Protein AF-A0A2G9U964-F1 (afdb_monomer)

Foldseek 3Di:
DQAALQVLVQVLCQQPPPQHDQQAAEHEHDLAFLLLNQLNVLQSCVLSVPPDDRAYAREYRDAPPDDDDDNDCLQHRSRFAPCCPDPVRRDPCSSVRHDPDHLLVCLLVVLVVDAAAEAFAPGDCRSVVSNCVVPVCSVVSHPYYQYQFADDVLDDPDPPDDQDPDTDDDDPVVVCQVVDDQLPQLPDPGSNSVSSCNRCVSVQVVQVVVVTGNHHGSNLSSVCSSPVVVRPPDDADWDWDAACPDPRRHRHIDTDHPPPPPDPDD

Solvent-accessible surface area (backbone atoms only — not comparable to full-atom values): 15374 Å² total; per-residue (Å²): 50,15,32,30,33,50,40,50,54,18,51,47,50,48,71,71,34,92,91,49,84,73,80,62,46,51,24,20,23,58,70,30,51,22,55,49,9,37,22,42,49,43,42,45,43,61,40,64,64,55,87,71,81,60,51,30,19,51,36,39,70,62,58,95,85,56,79,83,76,80,69,60,58,67,25,30,84,63,20,38,36,69,57,56,82,42,71,60,56,70,50,83,57,27,63,63,64,45,52,92,56,44,22,26,57,46,52,47,50,50,39,71,77,38,81,76,36,68,48,73,37,45,43,58,63,50,36,58,52,49,21,39,70,77,34,74,62,46,70,74,40,40,68,39,78,42,70,55,65,49,39,89,80,74,77,74,98,66,92,83,68,80,97,64,88,66,68,41,75,83,92,67,60,79,80,44,60,84,78,49,72,72,56,60,68,40,72,43,100,43,70,46,20,49,34,50,37,48,22,34,45,42,40,36,55,61,28,42,78,71,79,38,74,52,69,86,56,42,36,53,45,48,44,38,68,76,40,38,82,82,62,51,87,74,85,82,80,67,49,74,48,70,38,76,80,44,93,86,48,41,66,40,45,43,76,49,69,74,84,75,70,66,83,83,76,133

Organism: Teladorsagia circumcincta (NCBI:txid45464)

Radius of gyration: 18.94 Å; Cα contacts (8 Å, |Δi|>4): 421; chains: 1; bounding box: 43×47×65 Å

Mean predicted aligned error: 7.32 Å

InterPro domains:
  IPR001910 Inosine/uridine-preferring nucleoside hydrolase domain [PF01156] (1-154)
  IPR036452 Ribonucleoside hydrolase-like [G3DSA:3.90.245.10] (1-166)
  IPR036452 Ribonucleoside hydrolase-like [G3DSA:3.90.245.10] (172-262)
  IPR036452 Ribonucleoside hydrolase-like [SSF53590] (1-249)
  IPR052775 Inosine-uridine nucleoside hydrolase [PTHR46190] (1-159)

Structure (mmCIF, N/CA/C/O backbone):
data_AF-A0A2G9U964-F1
#
_entry.id   AF-A0A2G9U964-F1
#
loop_
_atom_site.group_PDB
_atom_site.id
_atom_site.type_symbol
_atom_site.label_atom_id
_atom_site.label_alt_id
_atom_site.label_comp_id
_atom_site.label_asym_id
_atom_site.label_entity_id
_atom_site.label_seq_id
_atom_site.pdbx_PDB_ins_code
_atom_site.Cartn_x
_atom_site.Cartn_y
_atom_site.Cartn_z
_atom_site.occupancy
_atom_site.B_iso_or_equiv
_atom_site.auth_seq_id
_atom_site.auth_comp_id
_atom_site.auth_asym_id
_atom_site.auth_atom_id
_atom_site.pdbx_PDB_model_num
ATOM 1 N N . THR A 1 1 ? 3.165 1.031 -1.224 1.00 98.00 1 THR A N 1
ATOM 2 C CA . THR A 1 1 ? 2.476 1.849 -0.222 1.00 98.00 1 THR A CA 1
ATOM 3 C C . THR A 1 1 ? 3.469 2.812 0.371 1.00 98.00 1 THR A C 1
A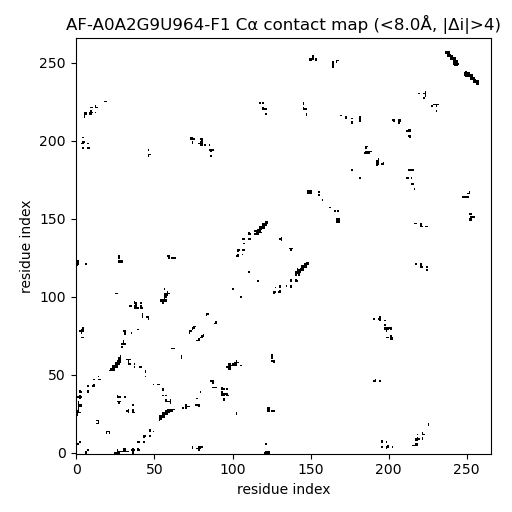TOM 5 O O . T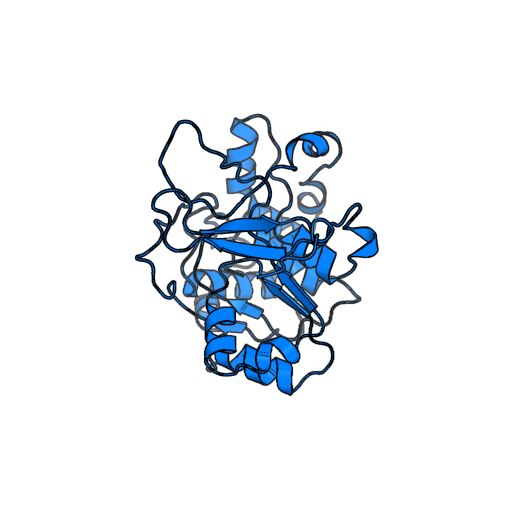HR A 1 1 ? 4.576 2.395 0.717 1.00 98.00 1 THR A O 1
ATOM 8 N N . ASP A 1 2 ? 3.115 4.088 0.411 1.00 96.44 2 ASP A N 1
ATOM 9 C CA . ASP A 1 2 ? 3.767 5.103 1.244 1.00 96.44 2 ASP A CA 1
ATOM 10 C C . ASP A 1 2 ? 2.997 5.368 2.546 1.00 96.44 2 ASP A C 1
ATOM 12 O O . ASP A 1 2 ? 3.449 6.143 3.381 1.00 96.44 2 ASP A O 1
ATOM 16 N N . GLY A 1 3 ? 1.917 4.623 2.786 1.00 96.88 3 GLY A N 1
ATOM 17 C CA . GLY A 1 3 ? 1.450 4.275 4.123 1.00 96.88 3 GLY A CA 1
ATOM 18 C C . GLY A 1 3 ? 0.618 5.356 4.794 1.00 96.88 3 GLY A C 1
ATOM 19 O O . GLY A 1 3 ? 0.732 5.529 6.006 1.00 96.88 3 GLY A O 1
ATOM 20 N N . VAL A 1 4 ? -0.204 6.081 4.040 1.00 96.50 4 VAL A N 1
ATOM 21 C CA . VAL A 1 4 ? -1.095 7.113 4.576 1.00 96.50 4 VAL A CA 1
ATOM 22 C C . VAL A 1 4 ? -2.553 6.638 4.626 1.00 96.50 4 VAL A C 1
ATOM 24 O O . VAL A 1 4 ? -2.862 5.473 4.393 1.00 96.50 4 VAL A O 1
ATOM 27 N N . SER A 1 5 ? -3.449 7.526 5.052 1.00 97.00 5 SER A N 1
ATOM 28 C CA . SER A 1 5 ? -4.894 7.327 5.236 1.00 97.00 5 SER A CA 1
ATOM 29 C C . SER A 1 5 ? -5.561 6.290 4.307 1.00 97.00 5 SER A C 1
ATOM 31 O O . SER A 1 5 ? -6.086 5.278 4.782 1.00 97.00 5 SER A O 1
ATOM 33 N N . ASP A 1 6 ? -5.554 6.516 2.992 1.00 96.31 6 ASP A N 1
ATOM 34 C CA . ASP A 1 6 ? -6.154 5.625 1.995 1.00 96.31 6 ASP A CA 1
ATOM 35 C C . ASP A 1 6 ? -5.370 4.323 1.798 1.00 96.31 6 ASP A C 1
ATOM 37 O O . ASP A 1 6 ? -6.004 3.273 1.659 1.00 96.31 6 ASP A O 1
ATOM 41 N N . ASP A 1 7 ? -4.037 4.320 1.921 1.00 98.38 7 ASP A N 1
ATOM 42 C CA . ASP A 1 7 ? -3.273 3.070 1.966 1.00 98.38 7 ASP A CA 1
ATOM 43 C C . ASP A 1 7 ? -3.738 2.165 3.114 1.00 98.38 7 ASP A C 1
ATOM 45 O O . ASP A 1 7 ? -3.839 0.953 2.940 1.00 98.38 7 ASP A O 1
ATOM 49 N N . MET A 1 8 ? -4.034 2.719 4.299 1.00 98.44 8 MET A N 1
ATOM 50 C CA . MET A 1 8 ? -4.462 1.912 5.453 1.00 98.44 8 MET A CA 1
ATOM 51 C C . MET A 1 8 ? -5.808 1.237 5.200 1.00 98.44 8 MET A C 1
ATOM 53 O O . MET A 1 8 ? -5.981 0.063 5.541 1.00 98.44 8 MET A O 1
ATOM 57 N N . ARG A 1 9 ? -6.753 1.941 4.563 1.00 98.12 9 ARG A N 1
ATOM 58 C CA . ARG A 1 9 ? -8.017 1.341 4.106 1.00 98.12 9 ARG A CA 1
ATOM 59 C C . ARG A 1 9 ? -7.756 0.280 3.031 1.00 98.12 9 ARG A C 1
ATOM 61 O O . ARG A 1 9 ? -8.314 -0.811 3.120 1.00 98.12 9 ARG A O 1
ATOM 68 N N . ALA A 1 10 ? -6.879 0.555 2.066 1.00 98.31 10 ALA A N 1
ATOM 69 C CA . ALA A 1 10 ? -6.575 -0.344 0.952 1.00 98.31 10 ALA A CA 1
ATOM 70 C C . ALA A 1 10 ? -5.881 -1.640 1.407 1.00 98.31 10 ALA A C 1
ATOM 72 O O . ALA A 1 10 ? -6.256 -2.735 0.991 1.00 98.31 10 ALA A O 1
ATOM 73 N N . ILE A 1 11 ? -4.907 -1.533 2.310 1.00 98.31 11 ILE A N 1
ATOM 74 C CA . ILE A 1 11 ? -4.215 -2.677 2.913 1.00 98.31 11 ILE A CA 1
ATOM 75 C C . ILE A 1 11 ? -5.180 -3.480 3.783 1.00 98.31 11 ILE A C 1
ATOM 77 O O . ILE A 1 11 ? -5.183 -4.704 3.704 1.00 98.31 11 ILE A O 1
ATOM 81 N N . SER A 1 12 ? -6.041 -2.817 4.562 1.00 98.44 12 SER A N 1
ATOM 82 C CA . SER A 1 12 ? -7.064 -3.514 5.355 1.00 98.44 12 SER A CA 1
ATOM 83 C C . SER A 1 12 ? -8.042 -4.283 4.462 1.00 98.44 12 SER A C 1
ATOM 85 O O . SER A 1 12 ? -8.379 -5.420 4.774 1.00 98.44 12 SER A O 1
ATOM 87 N N . LEU A 1 13 ? -8.437 -3.719 3.313 1.00 98.06 13 LEU A N 1
ATOM 88 C CA . LEU A 1 13 ? -9.225 -4.438 2.309 1.00 98.06 13 LEU A CA 1
ATOM 89 C C . LEU A 1 13 ? -8.493 -5.699 1.830 1.00 98.06 13 LEU A C 1
ATOM 91 O O . LEU A 1 13 ? -9.100 -6.763 1.812 1.00 98.06 13 LEU A O 1
ATOM 95 N N . ALA A 1 14 ? -7.207 -5.604 1.480 1.00 97.94 14 ALA A N 1
ATOM 96 C CA . ALA A 1 14 ? -6.428 -6.762 1.039 1.00 97.94 14 ALA A CA 1
ATOM 97 C C . ALA A 1 14 ? -6.302 -7.839 2.130 1.00 97.94 14 ALA A C 1
ATOM 99 O O . ALA A 1 14 ? -6.465 -9.016 1.833 1.00 97.94 14 ALA A O 1
ATOM 100 N N . ILE A 1 15 ? -6.050 -7.444 3.383 1.00 97.81 15 ILE A N 1
ATOM 101 C CA . ILE A 1 15 ? -5.900 -8.371 4.516 1.00 97.81 15 ILE A CA 1
ATOM 102 C C . ILE A 1 15 ? -7.203 -9.129 4.799 1.00 97.81 15 ILE A C 1
ATOM 104 O O . ILE A 1 15 ? -7.170 -10.325 5.068 1.00 97.81 15 ILE A O 1
ATOM 108 N N . GLN A 1 16 ? -8.344 -8.437 4.768 1.00 96.88 16 GLN A N 1
ATOM 109 C CA . GLN A 1 16 ? -9.635 -9.023 5.145 1.00 96.88 16 GLN A CA 1
ATOM 110 C C . GLN A 1 16 ? -10.327 -9.761 3.992 1.00 96.88 16 GLN A C 1
ATOM 112 O O . GLN A 1 16 ? -11.351 -10.414 4.205 1.00 96.88 16 GLN A O 1
ATOM 117 N N . HIS A 1 17 ? -9.831 -9.639 2.758 1.00 97.06 17 HIS A N 1
ATOM 118 C CA . HIS A 1 17 ? -10.503 -10.231 1.609 1.00 97.06 17 HIS A CA 1
ATOM 119 C C . HIS A 1 17 ? -10.222 -11.743 1.516 1.00 97.06 17 HIS A C 1
ATOM 121 O O . HIS A 1 17 ? -9.067 -12.141 1.387 1.00 97.06 17 HIS A O 1
ATOM 127 N N . PRO A 1 18 ? -11.253 -12.612 1.476 1.00 95.25 18 PRO A N 1
ATOM 128 C CA . PRO A 1 18 ? -11.075 -14.067 1.584 1.00 95.25 18 PRO A CA 1
ATOM 129 C C . PRO A 1 18 ? -10.341 -14.703 0.396 1.00 95.25 18 PRO A C 1
ATOM 131 O O . PRO A 1 18 ? -9.807 -15.799 0.517 1.00 95.25 18 PRO A O 1
ATOM 134 N N . ASN A 1 19 ? -10.315 -14.022 -0.752 1.00 92.19 19 ASN A N 1
ATOM 135 C CA . ASN A 1 19 ? -9.640 -14.498 -1.965 1.00 92.19 19 ASN A CA 1
ATOM 136 C C . ASN A 1 19 ? -8.244 -13.881 -2.157 1.00 92.19 19 ASN A C 1
ATOM 138 O O . ASN A 1 19 ? -7.724 -13.907 -3.270 1.00 92.19 19 ASN A O 1
ATOM 142 N N . VAL A 1 20 ? -7.674 -13.255 -1.124 1.00 96.12 20 VAL A N 1
ATOM 143 C CA . VAL A 1 20 ? -6.350 -12.628 -1.191 1.00 96.12 20 VAL A CA 1
ATOM 144 C C . VAL A 1 20 ? -5.386 -13.356 -0.270 1.00 96.12 20 VAL A C 1
ATOM 146 O O . VAL A 1 20 ? -5.597 -13.440 0.934 1.00 96.12 20 VAL A O 1
ATOM 149 N N . GLU A 1 21 ? -4.280 -13.815 -0.845 1.00 95.94 21 GLU A N 1
ATOM 150 C CA . GLU A 1 21 ? -3.096 -14.207 -0.092 1.00 95.94 21 GLU A CA 1
ATOM 151 C C . GLU A 1 21 ? -2.075 -13.066 -0.158 1.00 95.94 21 GLU A C 1
ATOM 153 O O . GLU A 1 21 ? -1.410 -12.852 -1.175 1.00 95.94 21 GLU A O 1
ATOM 158 N N . LEU A 1 22 ? -1.970 -12.289 0.921 1.00 97.06 22 LEU A N 1
ATOM 159 C CA . LEU A 1 22 ? -1.021 -11.182 0.991 1.00 97.06 22 LEU A CA 1
ATOM 160 C C . LEU A 1 22 ? 0.347 -11.685 1.475 1.00 97.06 22 LEU A C 1
ATOM 162 O O . LEU A 1 22 ? 0.582 -11.817 2.673 1.00 97.06 22 LEU A O 1
ATOM 166 N N . ILE A 1 23 ? 1.253 -11.953 0.532 1.00 97.31 23 ILE A N 1
ATOM 167 C CA . ILE A 1 23 ? 2.565 -12.561 0.821 1.00 97.31 23 ILE A CA 1
ATOM 168 C C . ILE A 1 23 ? 3.581 -11.598 1.456 1.00 97.31 23 ILE A C 1
ATOM 170 O O . ILE A 1 23 ? 4.456 -12.037 2.197 1.00 97.31 23 ILE A O 1
ATOM 174 N N . ALA A 1 24 ? 3.493 -10.296 1.165 1.00 98.44 24 ALA A N 1
ATOM 175 C CA . ALA A 1 24 ? 4.400 -9.273 1.685 1.00 98.44 24 ALA A CA 1
ATOM 176 C C . ALA A 1 24 ? 3.841 -7.860 1.478 1.00 98.44 24 ALA A C 1
ATOM 178 O O . ALA A 1 24 ? 3.040 -7.620 0.572 1.00 98.44 24 ALA A O 1
ATOM 179 N N . ILE A 1 25 ? 4.338 -6.902 2.263 1.00 98.81 25 ILE A N 1
ATOM 180 C CA . ILE A 1 25 ? 4.105 -5.470 2.050 1.00 98.81 25 ILE A CA 1
ATOM 181 C C . ILE A 1 25 ? 5.452 -4.761 1.922 1.00 98.81 25 ILE A C 1
ATOM 183 O O . ILE A 1 25 ? 6.313 -4.878 2.786 1.00 98.81 25 ILE A O 1
ATOM 187 N N . THR A 1 26 ? 5.639 -3.980 0.858 1.00 98.81 26 THR A N 1
ATOM 188 C CA . THR A 1 26 ? 6.832 -3.136 0.703 1.00 98.81 26 THR A CA 1
ATOM 189 C C . THR A 1 26 ? 6.492 -1.664 0.890 1.00 98.81 26 THR A C 1
ATOM 191 O O . THR A 1 26 ? 5.602 -1.151 0.197 1.00 98.81 26 THR A O 1
ATOM 194 N N . THR A 1 27 ? 7.227 -0.972 1.758 1.00 98.75 27 THR A N 1
ATOM 195 C CA . THR A 1 27 ? 7.045 0.465 2.009 1.00 98.75 27 THR A CA 1
ATOM 196 C C . THR A 1 27 ? 8.025 1.298 1.186 1.00 98.75 27 THR A C 1
ATOM 198 O O . THR A 1 27 ? 9.114 0.849 0.818 1.00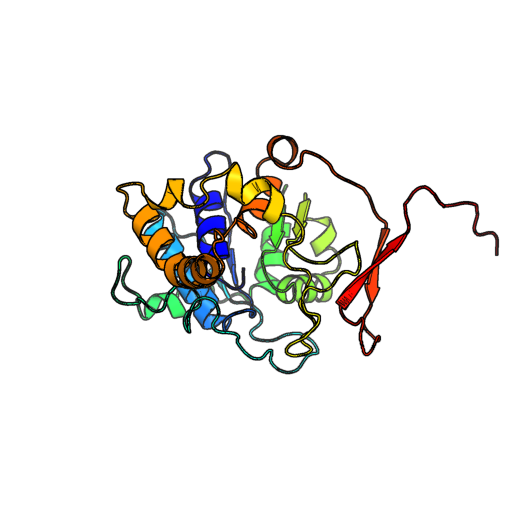 98.75 27 THR A O 1
ATOM 201 N N . VAL A 1 28 ? 7.627 2.515 0.829 1.00 97.62 28 VAL A N 1
ATOM 202 C CA . VAL A 1 28 ? 8.440 3.469 0.062 1.00 97.62 28 VAL A CA 1
ATOM 203 C C . VAL A 1 28 ? 8.189 4.881 0.588 1.00 97.62 28 VAL A C 1
ATOM 205 O O . VAL A 1 28 ? 7.163 5.132 1.212 1.00 97.62 28 VAL A O 1
ATOM 208 N N . HIS A 1 29 ? 9.119 5.808 0.362 1.00 93.06 29 HIS A N 1
ATOM 209 C CA . HIS A 1 29 ? 8.870 7.237 0.584 1.00 93.06 29 HIS A CA 1
ATOM 210 C C . HIS A 1 29 ? 7.665 7.741 -0.220 1.00 93.06 29 HIS A C 1
ATOM 212 O O . HIS A 1 29 ? 7.349 7.192 -1.277 1.00 93.06 29 HIS A O 1
ATOM 218 N N . GLY A 1 30 ? 7.053 8.831 0.239 1.00 89.25 30 GLY A N 1
ATOM 219 C CA . GLY A 1 30 ? 5.995 9.525 -0.488 1.00 89.25 30 GLY A CA 1
ATOM 220 C C . GLY A 1 30 ? 5.417 10.685 0.317 1.00 89.25 30 GLY A C 1
ATOM 221 O O . GLY A 1 30 ? 6.119 11.652 0.624 1.00 89.25 30 GLY A O 1
ATOM 222 N N . CYS A 1 31 ? 4.132 10.597 0.651 1.00 90.00 31 CYS A N 1
ATOM 223 C CA . CYS A 1 31 ? 3.418 11.533 1.514 1.00 90.00 31 CYS A CA 1
ATOM 224 C C . CYS A 1 31 ? 3.996 11.597 2.933 1.00 90.00 31 CYS A C 1
ATOM 226 O O . CYS A 1 31 ? 3.921 12.654 3.558 1.00 90.00 31 CYS A O 1
ATOM 228 N N . VAL A 1 32 ? 4.608 10.507 3.403 1.00 92.44 32 VAL A N 1
ATOM 229 C CA . VAL A 1 32 ? 5.417 10.444 4.626 1.00 92.44 32 VAL A CA 1
ATOM 230 C C . VAL A 1 32 ? 6.790 9.824 4.340 1.00 92.44 32 VAL A C 1
ATOM 232 O O . VAL A 1 32 ? 7.062 9.320 3.245 1.00 92.44 32 VAL A O 1
ATOM 235 N N . LYS A 1 33 ? 7.698 9.895 5.320 1.00 93.88 33 LYS A N 1
ATOM 236 C CA . LYS A 1 33 ? 8.985 9.186 5.245 1.00 93.88 33 LYS A CA 1
ATOM 237 C C . LYS A 1 33 ? 8.758 7.673 5.290 1.00 93.88 33 LYS A C 1
ATOM 239 O O . LYS A 1 33 ? 7.800 7.216 5.911 1.00 93.88 33 LYS A O 1
ATOM 244 N N . VAL A 1 34 ? 9.657 6.897 4.686 1.00 96.25 34 VAL A N 1
ATOM 245 C CA . VAL A 1 34 ? 9.507 5.434 4.591 1.00 96.25 34 VAL A CA 1
ATOM 246 C C . VAL A 1 34 ? 9.459 4.747 5.963 1.00 96.25 34 VAL A C 1
ATOM 248 O O . VAL A 1 34 ? 8.770 3.741 6.128 1.00 96.25 34 VAL A O 1
ATOM 251 N N . GLU A 1 35 ? 10.114 5.312 6.978 1.00 97.62 35 GLU A N 1
ATOM 252 C CA . GLU A 1 35 ? 10.065 4.813 8.354 1.00 97.62 35 GLU A CA 1
ATOM 253 C C . GLU A 1 35 ? 8.667 4.987 8.960 1.00 97.62 35 GLU A C 1
ATOM 255 O O . GLU A 1 35 ? 8.145 4.067 9.587 1.00 97.62 35 GLU A O 1
ATOM 260 N N . GLN A 1 36 ? 8.026 6.133 8.707 1.00 97.94 36 GLN A N 1
ATOM 261 C CA . GLN A 1 36 ? 6.646 6.383 9.125 1.00 97.94 36 GLN A CA 1
ATOM 262 C C . GLN A 1 36 ? 5.667 5.494 8.351 1.00 97.94 36 GLN A C 1
ATOM 264 O O . GLN A 1 36 ? 4.775 4.908 8.955 1.00 97.94 36 GLN A O 1
ATOM 269 N N . ALA A 1 37 ? 5.869 5.324 7.039 1.00 97.81 37 ALA A N 1
ATOM 270 C CA . ALA A 1 37 ? 5.078 4.403 6.223 1.00 97.81 37 ALA A CA 1
ATOM 271 C C . ALA A 1 37 ? 5.138 2.971 6.782 1.00 97.81 37 ALA A C 1
ATOM 273 O O . ALA A 1 37 ? 4.117 2.303 6.919 1.00 97.81 37 ALA A O 1
ATOM 274 N N . THR A 1 38 ? 6.337 2.516 7.154 1.00 98.56 38 THR A N 1
ATOM 275 C CA . THR A 1 38 ? 6.564 1.196 7.761 1.00 98.56 38 THR A CA 1
ATOM 276 C C . THR A 1 38 ? 5.832 1.063 9.091 1.00 98.56 38 THR A C 1
ATOM 278 O O . THR A 1 38 ? 5.114 0.082 9.289 1.00 98.56 38 THR A O 1
ATOM 281 N N . ALA A 1 39 ? 5.932 2.073 9.959 1.00 98.69 39 ALA A N 1
ATOM 282 C CA . ALA A 1 39 ? 5.222 2.084 11.233 1.00 98.69 39 ALA A CA 1
ATOM 283 C C . ALA A 1 39 ? 3.697 2.057 11.062 1.00 98.69 39 ALA A C 1
ATOM 285 O O . ALA A 1 39 ? 3.005 1.311 11.757 1.00 98.69 39 ALA A O 1
ATOM 286 N N . ASN A 1 40 ? 3.168 2.808 10.098 1.00 98.69 40 ASN A N 1
ATOM 287 C CA . ASN A 1 40 ? 1.739 2.832 9.804 1.00 98.69 40 ASN A CA 1
ATOM 288 C C . ASN A 1 40 ? 1.248 1.469 9.302 1.00 98.69 40 ASN A C 1
ATOM 290 O O . ASN A 1 40 ? 0.241 0.963 9.798 1.00 98.69 40 ASN A O 1
ATOM 294 N N . VAL A 1 41 ? 1.989 0.826 8.391 1.00 98.69 41 VAL A N 1
ATOM 295 C CA . VAL A 1 41 ? 1.674 -0.528 7.905 1.00 98.69 41 VAL A CA 1
ATOM 296 C C . VAL A 1 41 ? 1.701 -1.547 9.047 1.00 98.69 41 VAL A C 1
ATOM 298 O O . VAL A 1 41 ? 0.777 -2.352 9.169 1.00 98.69 41 VAL A O 1
ATOM 301 N N . ALA A 1 42 ? 2.714 -1.505 9.914 1.00 98.38 42 ALA A N 1
ATOM 302 C CA . ALA A 1 42 ? 2.798 -2.378 11.084 1.00 98.38 42 ALA A CA 1
ATOM 303 C C . ALA A 1 42 ? 1.601 -2.189 12.030 1.00 98.38 42 ALA A C 1
ATOM 305 O O . ALA A 1 42 ? 0.957 -3.159 12.446 1.00 98.38 42 ALA A O 1
ATOM 306 N N . ARG A 1 43 ? 1.238 -0.933 12.312 1.00 98.38 43 ARG A N 1
ATOM 307 C CA . ARG A 1 43 ? 0.059 -0.581 13.112 1.00 98.38 43 ARG A CA 1
ATOM 308 C C . ARG A 1 43 ? -1.236 -1.079 12.466 1.00 98.38 43 ARG A C 1
ATOM 310 O O . ARG A 1 43 ? -2.090 -1.619 13.169 1.00 98.38 43 ARG A O 1
ATOM 317 N N . ALA A 1 44 ? -1.372 -0.968 11.145 1.00 98.25 44 ALA A N 1
ATOM 318 C CA . ALA A 1 44 ? -2.533 -1.469 10.416 1.00 98.25 44 ALA A CA 1
ATOM 319 C C . ALA A 1 44 ? -2.659 -2.995 10.481 1.00 98.25 44 ALA A C 1
ATOM 321 O O . ALA A 1 44 ? -3.771 -3.493 10.653 1.00 98.25 44 ALA A O 1
ATOM 322 N N . GLN A 1 45 ? -1.557 -3.751 10.425 1.00 97.94 45 GLN A N 1
ATOM 323 C CA . GLN A 1 45 ? -1.613 -5.205 10.629 1.00 97.94 45 GLN A CA 1
ATOM 324 C C . GLN A 1 45 ? -2.167 -5.564 12.015 1.00 97.94 45 GLN A C 1
ATOM 326 O O . GLN A 1 45 ? -3.039 -6.429 12.126 1.00 97.94 45 GLN A O 1
ATOM 331 N N . ARG A 1 46 ? -1.741 -4.845 13.066 1.00 97.69 46 ARG A N 1
ATOM 332 C CA . ARG A 1 46 ? -2.291 -5.015 14.425 1.00 97.69 46 ARG A CA 1
ATOM 333 C C . ARG A 1 46 ? -3.781 -4.667 14.485 1.00 97.69 46 ARG A C 1
ATOM 335 O O . ARG A 1 46 ? -4.551 -5.396 15.105 1.00 97.69 46 ARG A O 1
ATOM 342 N N . ALA A 1 47 ? -4.200 -3.592 13.814 1.00 98.06 47 ALA A N 1
ATOM 343 C CA . ALA A 1 47 ? -5.603 -3.171 13.757 1.00 98.06 47 ALA A CA 1
ATOM 344 C C . ALA A 1 47 ? -6.508 -4.188 13.043 1.00 98.06 47 ALA A C 1
ATOM 346 O O . ALA A 1 47 ? -7.680 -4.316 13.387 1.00 98.06 47 ALA A O 1
ATOM 347 N N . ASN A 1 48 ? -5.950 -4.921 12.079 1.00 98.06 48 ASN A N 1
ATOM 348 C CA . ASN A 1 48 ? -6.625 -5.983 11.337 1.00 98.06 48 ASN A CA 1
ATOM 349 C C . ASN A 1 48 ? -6.617 -7.342 12.057 1.00 98.06 48 ASN A C 1
ATOM 351 O O . ASN A 1 48 ? -7.144 -8.306 11.509 1.00 98.06 48 ASN A O 1
ATOM 355 N N . SER A 1 49 ? -6.025 -7.430 13.255 1.00 95.25 49 SER A N 1
ATOM 356 C CA . SER A 1 49 ? -5.919 -8.679 14.025 1.00 95.25 49 SER A CA 1
ATOM 357 C C . SER A 1 49 ? -5.284 -9.828 13.230 1.00 95.25 49 SER A C 1
ATOM 359 O O . SER A 1 49 ? -5.695 -10.978 13.351 1.00 95.25 49 SER A O 1
ATOM 361 N N . VAL A 1 50 ? -4.275 -9.511 12.414 1.00 91.19 50 VAL A N 1
ATOM 362 C CA . VAL A 1 50 ? -3.530 -10.496 11.621 1.00 91.19 50 VAL A CA 1
ATOM 363 C C . VAL A 1 50 ? -2.882 -11.531 12.551 1.00 91.19 50 VAL A C 1
ATOM 365 O O . VAL A 1 50 ? -2.031 -11.180 13.367 1.00 91.19 50 VAL A O 1
ATOM 368 N N . GLU A 1 51 ? -3.264 -12.807 12.421 1.00 83.38 51 GLU A N 1
ATOM 369 C CA . GLU A 1 51 ? -2.739 -13.896 13.264 1.00 83.38 51 GLU A CA 1
ATOM 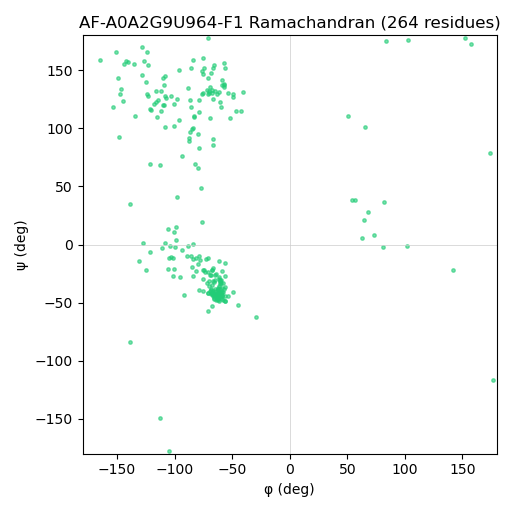370 C C . GLU A 1 51 ? -1.257 -14.183 12.988 1.00 83.38 51 GLU A C 1
ATOM 372 O O . GLU A 1 51 ? -0.461 -14.364 13.910 1.00 83.38 51 GLU A O 1
ATOM 377 N N . LYS A 1 52 ? -0.877 -14.203 11.705 1.00 89.12 52 LYS A N 1
ATOM 378 C CA . LYS A 1 52 ? 0.499 -14.396 11.245 1.00 89.12 52 LYS A CA 1
ATOM 379 C C . LYS A 1 52 ? 0.970 -13.134 10.544 1.00 89.12 52 LYS A C 1
ATOM 381 O O . LYS A 1 52 ? 0.503 -12.841 9.448 1.00 89.12 52 LYS A O 1
ATOM 386 N N . SER A 1 53 ? 1.900 -12.419 11.179 1.00 91.25 53 SER A N 1
ATOM 387 C CA . SER A 1 53 ? 2.446 -11.167 10.648 1.00 91.25 53 SER A CA 1
ATOM 388 C C . SER A 1 53 ? 2.867 -11.329 9.189 1.00 91.25 53 SER A C 1
ATOM 390 O O . SER A 1 53 ? 3.650 -12.219 8.852 1.00 91.25 53 SER A O 1
ATOM 392 N N . ILE A 1 54 ? 2.359 -10.441 8.343 1.00 97.94 54 ILE A N 1
ATOM 393 C CA . ILE A 1 54 ? 2.767 -10.321 6.949 1.00 97.94 54 ILE A CA 1
ATOM 394 C C . ILE A 1 54 ? 4.123 -9.604 6.947 1.00 97.94 54 ILE A C 1
ATOM 396 O O . ILE A 1 54 ? 4.249 -8.560 7.602 1.00 97.94 54 ILE A O 1
ATOM 400 N N . PRO A 1 55 ? 5.147 -10.129 6.255 1.00 98.38 55 PRO A N 1
ATOM 401 C CA . PRO A 1 55 ? 6.468 -9.520 6.265 1.00 98.38 55 PRO A CA 1
ATOM 402 C C . PRO A 1 55 ? 6.423 -8.132 5.619 1.00 98.38 55 PRO A C 1
ATOM 404 O O . PRO A 1 55 ? 5.860 -7.942 4.534 1.00 98.38 55 PRO A O 1
ATOM 407 N N . ILE A 1 56 ? 7.019 -7.157 6.306 1.00 98.75 56 ILE A N 1
ATOM 408 C CA . ILE A 1 56 ? 7.174 -5.791 5.810 1.00 98.75 56 ILE A CA 1
ATOM 409 C C . ILE A 1 56 ? 8.618 -5.619 5.359 1.00 98.75 56 ILE A C 1
ATOM 411 O O . ILE A 1 56 ? 9.533 -5.859 6.137 1.00 98.75 56 ILE A O 1
ATOM 415 N N . TYR A 1 57 ? 8.835 -5.155 4.135 1.00 98.88 57 TYR A N 1
ATOM 416 C CA . TYR A 1 57 ? 10.167 -4.821 3.638 1.00 98.88 57 TYR A CA 1
ATOM 417 C C . TYR A 1 57 ? 10.271 -3.311 3.454 1.00 98.88 57 TYR A C 1
ATOM 419 O O . TYR A 1 57 ? 9.572 -2.727 2.616 1.00 98.88 57 TYR A O 1
ATOM 427 N N . MET A 1 58 ? 11.145 -2.675 4.235 1.00 98.75 58 MET A N 1
ATOM 428 C CA . MET A 1 58 ? 11.398 -1.244 4.108 1.00 98.75 58 MET A CA 1
ATOM 429 C C . MET A 1 58 ? 12.183 -0.957 2.823 1.00 98.75 58 MET A C 1
ATOM 431 O O . MET A 1 58 ? 13.146 -1.653 2.485 1.00 98.75 58 MET A O 1
ATOM 435 N N . GLY A 1 59 ? 11.733 0.039 2.063 1.00 98.38 59 GLY A N 1
ATOM 436 C CA . GLY A 1 59 ? 12.301 0.380 0.763 1.00 98.38 59 GLY A CA 1
ATOM 437 C C . GLY A 1 59 ? 13.010 1.724 0.714 1.00 98.38 59 GLY A C 1
ATOM 438 O O . GLY A 1 59 ? 13.604 2.188 1.683 1.00 98.38 59 GLY A O 1
ATOM 439 N N . ALA A 1 60 ? 12.968 2.342 -0.463 1.00 96.88 60 ALA A N 1
ATOM 440 C CA . ALA A 1 60 ? 13.649 3.597 -0.729 1.00 96.88 60 ALA A CA 1
ATOM 441 C C . ALA A 1 60 ? 13.100 4.739 0.140 1.00 96.88 60 ALA A C 1
ATOM 443 O O . ALA A 1 60 ? 11.895 5.002 0.142 1.00 96.88 60 ALA A O 1
ATOM 444 N N . SER A 1 61 ? 14.005 5.454 0.810 1.00 94.44 61 SER A N 1
ATOM 445 C CA . SER A 1 61 ? 13.718 6.652 1.608 1.00 94.44 61 SER A CA 1
ATOM 446 C C . SER A 1 61 ? 13.606 7.933 0.774 1.00 94.44 61 SER A C 1
ATOM 448 O O . SER A 1 61 ? 13.118 8.948 1.270 1.00 94.44 61 SER A O 1
ATOM 450 N N . GLU A 1 62 ? 14.003 7.890 -0.501 1.00 90.50 62 GLU A N 1
ATOM 451 C CA . GLU A 1 62 ? 13.943 9.023 -1.425 1.00 90.50 62 GLU A CA 1
ATOM 452 C C . GLU A 1 62 ? 13.763 8.591 -2.887 1.00 90.50 62 GLU A C 1
ATOM 454 O O . GLU A 1 62 ? 13.926 7.423 -3.245 1.00 90.50 62 GLU A O 1
ATOM 459 N N . ALA A 1 63 ? 13.403 9.541 -3.754 1.00 88.94 63 ALA A N 1
ATOM 460 C CA . ALA A 1 63 ? 13.266 9.311 -5.190 1.00 88.94 63 ALA A CA 1
ATOM 461 C C . ALA A 1 63 ? 14.636 9.188 -5.878 1.00 88.94 63 ALA A C 1
ATOM 463 O O . ALA A 1 63 ? 15.588 9.849 -5.486 1.00 88.94 63 ALA A O 1
ATOM 464 N N . LEU A 1 64 ? 14.711 8.444 -6.991 1.00 88.75 64 LEU A N 1
ATOM 465 C CA . LEU A 1 64 ? 15.979 8.175 -7.698 1.00 88.75 64 LEU A CA 1
ATOM 466 C C . LEU A 1 64 ? 16.762 9.420 -8.140 1.00 88.75 64 LEU A C 1
ATOM 468 O O . LEU A 1 64 ? 17.986 9.384 -8.197 1.00 88.75 64 LEU A O 1
ATOM 472 N N . LEU A 1 65 ? 16.064 10.479 -8.556 1.00 80.19 65 LEU A N 1
ATOM 473 C CA . LEU A 1 65 ? 16.683 11.637 -9.215 1.00 80.19 65 LEU A CA 1
ATOM 474 C C . LEU A 1 65 ? 16.261 12.985 -8.624 1.00 80.19 65 LEU A C 1
ATOM 476 O O . LEU A 1 65 ? 16.856 14.010 -8.956 1.00 80.19 65 LEU A O 1
ATOM 480 N N . ARG A 1 66 ? 15.204 13.032 -7.806 1.00 69.25 66 ARG A N 1
ATOM 481 C CA . ARG A 1 66 ? 14.549 14.294 -7.444 1.00 69.25 66 ARG A CA 1
ATOM 482 C C . ARG A 1 66 ? 14.762 14.624 -5.970 1.00 69.25 66 ARG A C 1
ATOM 484 O O . ARG A 1 66 ? 14.519 13.786 -5.112 1.00 69.25 66 ARG A O 1
ATOM 491 N N . ARG A 1 67 ? 15.163 15.875 -5.704 1.00 56.34 67 ARG A N 1
ATOM 492 C CA . ARG A 1 67 ? 15.274 16.462 -4.355 1.00 56.34 67 ARG A CA 1
ATOM 493 C C . ARG A 1 67 ? 13.944 16.370 -3.586 1.00 56.34 67 ARG A C 1
ATOM 495 O O . ARG A 1 67 ? 12.895 16.382 -4.237 1.00 56.34 67 ARG A O 1
ATOM 502 N N . PRO A 1 68 ? 13.995 16.313 -2.239 1.00 51.47 68 PRO A N 1
ATOM 503 C CA . PRO A 1 68 ? 12.879 15.925 -1.385 1.00 51.47 68 PRO A CA 1
ATOM 504 C C . PRO A 1 68 ? 11.588 16.667 -1.713 1.00 51.47 68 PRO A C 1
ATOM 506 O O . PRO A 1 68 ? 11.548 17.895 -1.818 1.00 51.47 68 PRO A O 1
ATOM 509 N N . PHE A 1 69 ? 10.526 15.881 -1.871 1.00 56.06 69 PHE A N 1
ATOM 510 C CA . PHE A 1 69 ? 9.160 16.370 -1.882 1.00 56.06 69 PHE A CA 1
ATOM 511 C C . PHE A 1 69 ? 8.903 17.114 -0.566 1.00 56.06 69 PHE A C 1
ATOM 513 O O . PHE A 1 69 ? 9.294 16.649 0.506 1.00 56.06 69 PHE A O 1
ATOM 520 N N . VAL A 1 70 ? 8.266 18.285 -0.632 1.00 53.03 70 VAL A N 1
ATOM 521 C CA . VAL A 1 70 ? 7.774 18.940 0.583 1.00 53.03 70 VAL A CA 1
ATOM 522 C C . VAL A 1 70 ? 6.629 18.079 1.093 1.00 53.03 70 VAL A C 1
ATOM 524 O O . VAL A 1 70 ? 5.576 18.040 0.457 1.00 53.03 70 VAL A O 1
ATOM 527 N N . LEU A 1 71 ? 6.860 17.382 2.209 1.00 61.31 71 LEU A N 1
ATOM 528 C CA . LEU A 1 71 ? 5.831 16.646 2.940 1.00 61.31 71 LEU A CA 1
ATOM 529 C C . LEU A 1 71 ? 4.612 17.560 3.096 1.00 61.31 71 LEU A C 1
ATOM 531 O O . LEU A 1 71 ? 4.693 18.619 3.718 1.00 61.31 71 LEU A O 1
ATOM 535 N N . ASN A 1 72 ? 3.504 17.183 2.463 1.00 64.38 72 ASN A N 1
ATOM 536 C CA . ASN A 1 72 ? 2.231 17.859 2.637 1.00 64.38 72 ASN A CA 1
ATOM 537 C C . ASN A 1 72 ? 1.458 17.058 3.687 1.00 64.38 72 ASN A C 1
ATOM 539 O O . ASN A 1 72 ? 0.991 15.970 3.345 1.00 64.38 72 ASN A O 1
ATOM 543 N N . PRO A 1 73 ? 1.308 17.560 4.926 1.00 77.12 73 PRO A N 1
ATOM 544 C CA . PRO A 1 73 ? 0.655 16.838 6.016 1.00 77.12 73 PRO A CA 1
ATOM 545 C C . PRO A 1 73 ? -0.875 16.867 5.856 1.00 77.12 73 PRO A C 1
ATOM 547 O O . PRO A 1 73 ? -1.612 17.221 6.772 1.00 77.12 73 PRO A O 1
ATOM 550 N N . PHE A 1 74 ? -1.376 16.550 4.659 1.00 85.12 74 PHE A N 1
ATOM 551 C CA . PHE A 1 74 ? -2.802 16.572 4.337 1.00 85.12 74 PHE A CA 1
ATOM 552 C C . PHE A 1 74 ? -3.597 15.599 5.219 1.00 85.12 74 PHE A C 1
ATOM 554 O O . PHE A 1 74 ? -4.749 15.874 5.541 1.00 85.12 74 PHE A O 1
ATOM 561 N N . PHE A 1 75 ? -2.962 14.504 5.643 1.00 92.06 75 PHE A N 1
ATOM 562 C CA . PHE A 1 75 ? -3.526 13.489 6.534 1.00 92.06 75 PHE A CA 1
ATOM 563 C C . PHE A 1 75 ? -2.972 13.556 7.967 1.00 92.06 75 PHE A C 1
ATOM 565 O O . PHE A 1 75 ? -3.173 12.623 8.736 1.00 92.06 75 PHE A O 1
ATOM 572 N N . GLY A 1 76 ? -2.279 14.641 8.324 1.00 94.12 76 GLY A N 1
ATOM 573 C CA . GLY A 1 76 ? -1.495 14.741 9.558 1.00 94.12 76 GLY A CA 1
ATOM 574 C C . GLY A 1 76 ? 0.007 14.587 9.322 1.00 94.12 76 GLY A C 1
ATOM 575 O O . GLY A 1 76 ? 0.453 14.358 8.193 1.00 94.12 76 GLY A O 1
ATOM 576 N N . ILE A 1 77 ? 0.790 14.753 10.385 1.00 94.88 77 ILE A N 1
ATOM 577 C CA . ILE A 1 77 ? 2.251 14.590 10.387 1.00 94.88 77 ILE A CA 1
ATOM 578 C C . ILE A 1 77 ? 2.617 13.111 10.237 1.00 94.88 77 ILE A C 1
ATOM 580 O O . ILE A 1 77 ? 3.531 12.785 9.477 1.00 94.88 77 ILE A O 1
ATOM 584 N N . ASP A 1 78 ? 1.896 12.225 10.926 1.00 96.31 78 ASP A N 1
ATOM 585 C CA . ASP A 1 78 ? 2.081 10.774 10.833 1.00 96.31 78 ASP A CA 1
ATOM 586 C C . ASP A 1 78 ? 1.435 10.155 9.581 1.00 96.31 78 ASP A C 1
ATOM 588 O O . ASP A 1 78 ? 1.695 8.997 9.266 1.00 96.31 78 ASP A O 1
ATOM 592 N N . GLY A 1 79 ? 0.629 10.924 8.841 1.00 96.19 79 GLY A N 1
ATOM 593 C CA . GLY A 1 79 ? -0.073 10.489 7.631 1.00 96.19 79 GLY A CA 1
ATOM 594 C C . GLY A 1 79 ? -1.369 9.705 7.872 1.00 96.19 79 GLY A C 1
ATOM 595 O O . GLY A 1 79 ? -2.039 9.352 6.901 1.00 96.19 7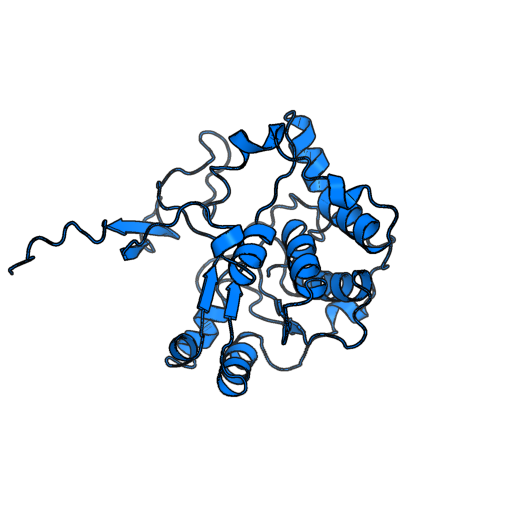9 GLY A O 1
ATOM 596 N N . ILE A 1 80 ? -1.732 9.446 9.131 1.00 97.44 80 ILE A N 1
ATOM 597 C CA . ILE A 1 80 ? -2.906 8.667 9.548 1.00 97.44 80 ILE A CA 1
ATOM 598 C C . ILE A 1 80 ? -3.616 9.303 10.759 1.00 97.44 80 ILE A C 1
ATOM 600 O O . ILE A 1 80 ? -4.167 8.603 11.604 1.00 97.44 80 ILE A O 1
ATOM 604 N N . GLY A 1 81 ? -3.643 10.634 10.849 1.00 96.56 81 GLY A N 1
ATOM 605 C CA . GLY A 1 81 ? -4.497 11.358 11.791 1.00 96.56 81 GLY A CA 1
ATOM 606 C C . GLY A 1 81 ? -3.839 11.899 13.066 1.00 96.56 81 GLY A C 1
ATOM 607 O O . GLY A 1 81 ? -4.533 12.539 13.847 1.00 96.56 81 GLY A O 1
ATOM 608 N N . ASP A 1 82 ? -2.545 11.703 13.315 1.00 97.75 82 ASP A N 1
ATOM 609 C CA . ASP A 1 82 ? -1.841 12.237 14.499 1.00 97.75 82 ASP A CA 1
ATOM 610 C C . ASP A 1 82 ? -2.464 11.817 15.849 1.00 97.75 82 ASP A C 1
ATOM 612 O O . ASP A 1 82 ? -2.529 12.587 16.812 1.00 97.75 82 ASP A O 1
ATOM 616 N N . ARG A 1 83 ? -2.936 10.567 15.934 1.00 98.06 83 ARG A N 1
ATOM 617 C CA . ARG A 1 83 ? -3.517 9.969 17.154 1.00 98.06 83 ARG A CA 1
ATOM 618 C C . ARG A 1 83 ? -2.752 8.715 17.577 1.00 98.06 83 ARG A C 1
ATOM 620 O O . ARG A 1 83 ? -3.273 7.600 17.445 1.00 98.06 83 ARG A O 1
ATOM 627 N N . PRO A 1 84 ? -1.498 8.853 18.048 1.00 98.00 84 PRO A N 1
ATOM 628 C CA . PRO A 1 84 ? -0.669 7.706 18.414 1.00 98.00 84 PRO A CA 1
ATOM 629 C C . PRO A 1 84 ? -1.189 6.955 19.651 1.00 98.00 84 PRO A C 1
ATOM 631 O O . PRO A 1 84 ? -0.895 5.775 19.803 1.00 98.00 84 PRO A O 1
ATOM 634 N N . ASP A 1 85 ? -1.989 7.622 20.488 1.00 98.12 85 ASP A N 1
ATOM 635 C CA . ASP A 1 85 ? -2.605 7.128 21.727 1.00 98.12 85 ASP A CA 1
ATOM 636 C C . ASP A 1 85 ? -3.793 6.177 21.504 1.00 98.12 85 ASP A C 1
ATOM 638 O O . ASP A 1 85 ? -4.159 5.406 22.390 1.00 98.12 85 ASP A O 1
ATOM 642 N N . LEU A 1 86 ? -4.431 6.239 20.332 1.00 97.94 86 LEU A N 1
ATOM 643 C CA . LEU A 1 86 ? -5.628 5.452 20.035 1.00 97.94 86 LEU A CA 1
ATOM 644 C C . LEU A 1 86 ? -5.302 4.039 19.560 1.00 97.94 86 LEU A C 1
ATOM 646 O O . LEU A 1 86 ? -4.227 3.780 19.029 1.00 97.94 86 LEU A O 1
ATOM 650 N N . PHE A 1 87 ? -6.272 3.132 19.687 1.00 96.62 87 PHE A N 1
ATOM 651 C CA . PHE A 1 87 ? -6.122 1.743 19.264 1.00 96.62 87 PHE A CA 1
ATOM 652 C C . PHE A 1 87 ? -5.795 1.597 17.759 1.00 96.62 87 PHE A C 1
ATOM 654 O O . PHE A 1 87 ? -6.465 2.209 16.924 1.00 96.62 87 PHE A O 1
ATOM 661 N N . PRO A 1 88 ? -4.852 0.705 17.403 1.00 97.50 88 PRO A N 1
ATOM 662 C CA . PRO A 1 88 ? -3.816 0.154 18.278 1.00 97.50 88 PRO A CA 1
ATOM 663 C C . PRO A 1 88 ? -2.828 1.258 18.663 1.00 97.50 88 PRO A C 1
ATOM 665 O O . PRO A 1 88 ? -2.372 1.971 17.772 1.00 97.50 88 PRO A O 1
ATOM 668 N N . GLU A 1 89 ? -2.471 1.397 19.942 1.00 98.19 89 GLU A N 1
ATOM 669 C CA . GLU A 1 89 ? -1.493 2.417 20.359 1.00 98.19 89 GLU A CA 1
ATOM 670 C C . GLU A 1 89 ? -0.177 2.211 19.596 1.00 98.19 89 GLU A C 1
ATOM 672 O O . GLU A 1 89 ? 0.238 1.063 19.378 1.00 98.19 89 GLU A O 1
ATOM 677 N N . VAL A 1 90 ? 0.445 3.298 19.137 1.00 98.00 90 VAL A N 1
ATOM 678 C CA . VAL A 1 90 ? 1.729 3.252 18.425 1.00 98.00 90 VAL A CA 1
ATOM 679 C C . VAL A 1 90 ? 2.796 2.666 19.343 1.00 98.00 90 VAL A C 1
ATOM 681 O O . VAL A 1 90 ? 2.972 3.094 20.479 1.00 98.00 90 VAL A O 1
ATOM 684 N N . SER A 1 91 ? 3.546 1.694 18.831 1.00 96.75 91 SER A N 1
ATOM 685 C CA . SER A 1 91 ? 4.688 1.105 19.522 1.00 96.75 91 SER A CA 1
ATOM 686 C C . SER A 1 91 ? 5.983 1.553 18.859 1.00 96.75 91 SER A C 1
ATOM 688 O O . SER A 1 91 ? 6.069 1.617 17.636 1.00 96.75 91 SER A O 1
ATOM 690 N N . SER A 1 92 ? 7.048 1.753 19.637 1.00 96.31 92 SER A N 1
ATOM 691 C CA . SER A 1 92 ? 8.393 1.943 19.072 1.00 96.31 92 SER A CA 1
ATOM 692 C C . SER A 1 92 ? 8.815 0.784 18.162 1.00 96.31 92 SER A C 1
ATOM 694 O O . SER A 1 92 ? 9.564 0.995 17.212 1.00 96.31 92 SER A O 1
ATOM 696 N N . LYS A 1 93 ? 8.281 -0.424 18.401 1.00 95.88 93 LYS A N 1
ATOM 697 C CA . LYS A 1 93 ? 8.500 -1.600 17.551 1.00 95.88 93 LYS A CA 1
ATOM 698 C C . LYS A 1 93 ? 7.917 -1.450 16.148 1.00 95.88 93 LYS A C 1
ATOM 700 O O . LYS A 1 93 ? 8.443 -2.080 15.239 1.00 95.88 93 LYS A O 1
ATOM 705 N N . ASP A 1 94 ? 6.881 -0.629 15.954 1.00 97.56 94 ASP A N 1
ATOM 706 C CA . ASP A 1 94 ? 6.260 -0.433 14.636 1.00 97.56 94 ASP A CA 1
ATOM 707 C C . ASP A 1 94 ? 7.282 0.132 13.626 1.00 97.56 94 ASP A C 1
ATOM 709 O O . ASP A 1 94 ? 7.261 -0.215 12.450 1.00 97.56 94 ASP A O 1
ATOM 713 N N . PHE A 1 95 ? 8.247 0.930 14.092 1.00 97.31 95 PHE A N 1
ATOM 714 C CA . PHE A 1 95 ? 9.302 1.514 13.254 1.00 97.31 95 PHE A CA 1
ATOM 715 C C . PHE A 1 95 ? 10.434 0.539 12.906 1.00 97.31 95 PHE A C 1
ATOM 717 O O . PHE A 1 95 ? 11.244 0.835 12.032 1.00 97.31 95 PHE A O 1
ATOM 724 N N . THR A 1 96 ? 10.513 -0.604 13.591 1.00 95.19 96 THR A N 1
ATOM 725 C CA . THR A 1 96 ? 11.601 -1.584 13.441 1.00 95.19 96 THR A CA 1
ATOM 726 C C . THR A 1 96 ? 11.112 -2.969 13.023 1.00 95.19 96 THR A C 1
ATOM 728 O O . THR A 1 96 ? 11.929 -3.854 12.793 1.00 95.19 96 THR A O 1
ATOM 731 N N . VAL A 1 97 ? 9.794 -3.199 12.963 1.00 92.50 97 VAL A N 1
ATOM 732 C CA . VAL A 1 97 ? 9.190 -4.481 12.563 1.00 92.50 97 VAL A CA 1
ATOM 733 C C . VAL A 1 97 ? 9.137 -4.586 11.041 1.00 92.50 97 VAL A C 1
ATOM 735 O O . VAL A 1 97 ? 8.096 -4.525 10.395 1.00 92.50 97 VAL A O 1
ATOM 738 N N . HIS A 1 98 ? 10.319 -4.711 10.460 1.00 97.38 98 HIS A N 1
ATOM 739 C CA . HIS A 1 98 ? 10.508 -4.979 9.049 1.00 97.38 98 HIS A CA 1
ATOM 740 C C . HIS A 1 98 ? 11.663 -5.963 8.876 1.00 97.38 98 HIS A C 1
ATOM 742 O O . HIS A 1 98 ? 12.544 -6.087 9.728 1.00 97.38 98 HIS A O 1
ATOM 748 N N . GLU A 1 99 ? 11.661 -6.656 7.750 1.00 98.31 99 GLU A N 1
ATOM 749 C CA . GLU A 1 99 ? 12.733 -7.553 7.359 1.00 98.31 99 GLU A CA 1
ATOM 750 C C . GLU A 1 99 ? 14.028 -6.773 7.095 1.00 98.31 99 GLU A C 1
ATOM 752 O O . GLU A 1 99 ? 14.017 -5.581 6.763 1.00 98.31 99 GLU A O 1
ATOM 757 N N . SER A 1 100 ? 15.166 -7.452 7.244 1.00 97.19 100 SER A N 1
ATOM 758 C CA . SER A 1 100 ? 16.490 -6.872 6.976 1.00 97.19 100 SER A CA 1
ATOM 759 C C . SER A 1 100 ? 16.773 -6.707 5.480 1.00 97.19 100 SER A C 1
ATOM 761 O O . SER A 1 100 ? 17.585 -5.870 5.083 1.00 97.19 100 SER A O 1
ATOM 763 N N . GLU A 1 101 ? 16.104 -7.498 4.642 1.00 98.19 101 GLU A N 1
ATOM 764 C CA . GLU A 1 101 ? 16.167 -7.390 3.189 1.00 98.19 101 GLU A CA 1
ATOM 765 C C . GLU A 1 101 ? 15.468 -6.106 2.709 1.00 98.19 101 GLU A C 1
ATOM 767 O O . GLU A 1 101 ? 14.364 -5.774 3.134 1.00 98.19 101 GLU A O 1
ATOM 772 N N . SER A 1 102 ? 16.095 -5.376 1.782 1.00 98.00 102 SER A N 1
ATOM 773 C CA . SER A 1 102 ? 15.463 -4.188 1.190 1.00 98.00 102 SER A CA 1
ATOM 774 C C . SER A 1 102 ? 14.262 -4.557 0.313 1.00 98.00 102 SER A C 1
ATOM 776 O O . SER A 1 102 ? 14.301 -5.559 -0.404 1.00 98.00 102 SER A O 1
ATOM 778 N N . ALA A 1 103 ? 13.250 -3.687 0.258 1.00 98.69 103 ALA A N 1
ATOM 779 C CA . ALA A 1 103 ? 12.064 -3.886 -0.581 1.00 98.69 103 ALA A CA 1
ATOM 780 C C . ALA A 1 103 ? 12.370 -4.258 -2.043 1.00 98.69 103 ALA A C 1
ATOM 782 O O . ALA A 1 103 ? 11.691 -5.105 -2.613 1.00 98.69 103 ALA A O 1
ATOM 783 N N . ALA A 1 104 ? 13.379 -3.643 -2.670 1.00 98.56 104 ALA A N 1
ATOM 784 C CA . ALA A 1 104 ? 13.715 -3.926 -4.067 1.00 98.56 104 ALA A CA 1
ATOM 785 C C . ALA A 1 104 ? 14.239 -5.360 -4.266 1.00 98.56 104 ALA A C 1
ATOM 787 O O . ALA A 1 104 ? 13.874 -6.010 -5.243 1.00 98.56 104 ALA A O 1
ATOM 788 N N . LEU A 1 105 ? 15.063 -5.859 -3.338 1.00 98.75 105 LEU A N 1
ATOM 789 C CA . LEU A 1 105 ? 15.564 -7.237 -3.368 1.00 98.75 105 LEU A CA 1
ATOM 790 C C . LEU A 1 105 ? 14.454 -8.235 -3.035 1.00 98.75 105 LEU A C 1
ATOM 792 O O . LEU A 1 105 ? 14.292 -9.216 -3.756 1.00 98.75 105 LEU A O 1
ATOM 796 N N . ALA A 1 106 ? 13.621 -7.916 -2.041 1.00 98.69 106 ALA A N 1
ATOM 797 C CA . ALA A 1 106 ? 12.458 -8.721 -1.694 1.00 98.69 106 ALA A CA 1
ATOM 798 C C . ALA A 1 106 ? 11.494 -8.870 -2.879 1.00 98.69 106 ALA A C 1
ATOM 800 O O . ALA A 1 106 ? 11.057 -9.975 -3.172 1.00 98.69 106 ALA A O 1
ATOM 801 N N . LEU A 1 107 ? 11.219 -7.798 -3.634 1.00 98.62 107 LEU A N 1
ATOM 802 C CA . LEU A 1 107 ? 10.412 -7.872 -4.859 1.00 98.62 107 LEU A CA 1
ATOM 803 C C . LEU A 1 107 ? 11.017 -8.833 -5.897 1.00 98.62 107 LEU A C 1
ATOM 805 O O . LEU A 1 107 ? 10.297 -9.634 -6.493 1.00 98.62 107 LEU A O 1
ATOM 809 N N . ILE A 1 108 ? 12.333 -8.778 -6.119 1.00 98.62 108 ILE A N 1
ATOM 810 C CA . ILE A 1 108 ? 13.023 -9.680 -7.056 1.00 98.62 108 ILE A CA 1
ATOM 811 C C . ILE A 1 108 ? 12.896 -11.131 -6.598 1.00 98.62 108 ILE A C 1
ATOM 813 O O . ILE A 1 108 ? 12.562 -11.985 -7.421 1.00 98.62 108 ILE A O 1
ATOM 817 N N . ARG A 1 109 ? 13.160 -11.387 -5.312 1.00 98.31 109 ARG A N 1
ATOM 818 C CA . ARG A 1 109 ? 13.157 -12.717 -4.705 1.00 98.31 109 ARG A CA 1
ATOM 819 C C . ARG A 1 109 ? 11.753 -13.314 -4.651 1.00 98.31 109 ARG A C 1
ATOM 821 O O . ARG A 1 109 ? 11.541 -14.388 -5.198 1.00 98.31 109 ARG A O 1
ATOM 828 N N . LEU A 1 110 ? 10.780 -12.595 -4.094 1.00 98.00 110 LEU A N 1
ATOM 829 C CA . LEU A 1 110 ? 9.397 -13.064 -3.956 1.00 98.00 110 LEU A CA 1
ATOM 830 C C . LEU A 1 110 ? 8.757 -13.371 -5.314 1.00 98.00 110 LEU A C 1
ATOM 832 O O . LEU A 1 110 ? 8.069 -14.372 -5.451 1.00 98.00 110 LEU A O 1
ATOM 836 N N . THR A 1 111 ? 9.027 -12.568 -6.349 1.00 97.19 111 THR A N 1
ATOM 837 C CA . THR A 1 111 ? 8.536 -12.872 -7.711 1.00 97.19 111 THR A CA 1
ATOM 838 C C . THR A 1 111 ? 9.250 -14.039 -8.388 1.00 97.19 111 THR A C 1
ATOM 840 O O . THR A 1 111 ? 8.809 -14.478 -9.441 1.00 97.19 111 THR A O 1
ATOM 843 N N . ALA A 1 112 ? 10.379 -14.504 -7.853 1.00 96.94 112 ALA A N 1
ATOM 844 C CA . ALA A 1 112 ? 11.062 -15.706 -8.327 1.00 96.94 112 ALA A CA 1
ATOM 845 C C . ALA A 1 112 ? 10.673 -16.956 -7.520 1.00 96.94 112 ALA A C 1
ATOM 847 O O . ALA A 1 112 ? 10.731 -18.057 -8.057 1.00 96.94 112 ALA A O 1
ATOM 848 N N . GLU A 1 113 ? 10.303 -16.789 -6.249 1.00 96.88 113 GLU A N 1
ATOM 849 C CA . GLU A 1 113 ? 9.881 -17.869 -5.348 1.00 96.88 113 GLU A CA 1
ATOM 850 C C . GLU A 1 113 ? 8.399 -18.231 -5.498 1.00 96.88 113 GLU A C 1
ATOM 852 O O . GLU A 1 113 ? 8.018 -19.368 -5.224 1.00 96.88 113 GLU A O 1
ATOM 857 N N . HIS A 1 114 ? 7.572 -17.277 -5.926 1.00 95.81 114 HIS A N 1
ATOM 858 C CA . HIS A 1 114 ? 6.139 -17.461 -6.099 1.00 95.81 114 HIS A CA 1
ATOM 859 C C . HIS A 1 114 ? 5.748 -17.313 -7.566 1.00 95.81 114 HIS A C 1
ATOM 861 O O . HIS A 1 114 ? 6.091 -16.328 -8.225 1.00 95.81 114 HIS A O 1
ATOM 867 N N . ASP A 1 115 ? 4.959 -18.267 -8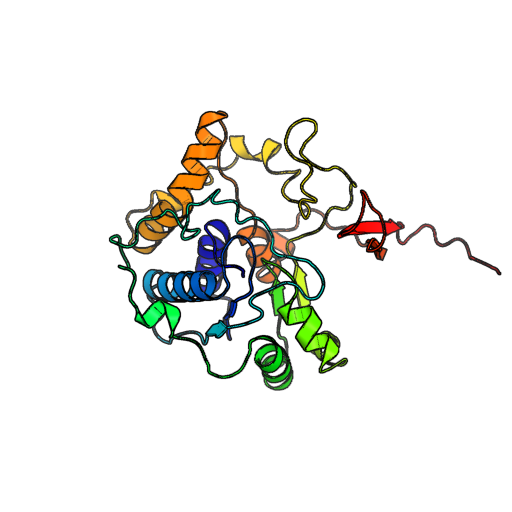.048 1.00 90.88 115 ASP A N 1
ATOM 868 C CA . ASP A 1 115 ? 4.243 -18.128 -9.306 1.00 90.88 115 ASP A CA 1
ATOM 869 C C . ASP A 1 115 ? 3.032 -17.196 -9.128 1.00 90.88 115 ASP A C 1
ATOM 871 O O . ASP A 1 115 ? 2.540 -16.973 -8.024 1.00 90.88 115 ASP A O 1
ATOM 875 N N . ASP A 1 116 ? 2.527 -16.656 -10.237 1.00 92.56 116 ASP A N 1
ATOM 876 C CA . ASP A 1 116 ? 1.239 -15.950 -10.290 1.00 92.56 116 ASP A CA 1
ATOM 877 C C . ASP A 1 116 ? 1.137 -14.641 -9.464 1.00 92.56 116 ASP A C 1
ATOM 879 O O . ASP A 1 116 ? 0.048 -14.139 -9.173 1.00 92.56 116 ASP A O 1
ATOM 883 N N . VAL A 1 117 ? 2.276 -14.026 -9.127 1.00 96.81 117 VAL A N 1
ATOM 884 C CA . VAL A 1 117 ? 2.323 -12.813 -8.295 1.00 96.81 117 VAL A CA 1
ATOM 885 C C . VAL A 1 117 ? 1.696 -11.608 -9.000 1.00 96.81 117 VAL A C 1
ATOM 887 O O . VAL A 1 117 ? 2.121 -11.197 -10.086 1.00 96.81 117 VAL A O 1
ATOM 890 N N . THR A 1 118 ? 0.726 -10.980 -8.332 1.00 97.75 118 THR A N 1
ATOM 891 C CA . THR A 1 118 ? 0.201 -9.657 -8.693 1.00 97.75 118 THR A CA 1
ATOM 892 C C . THR A 1 118 ? 0.817 -8.588 -7.797 1.00 97.75 118 THR A C 1
ATOM 894 O O . THR A 1 118 ? 0.661 -8.626 -6.580 1.00 97.75 118 THR A O 1
ATOM 897 N N . LEU A 1 119 ? 1.495 -7.606 -8.393 1.00 98.25 119 LEU A N 1
ATOM 898 C CA . LEU A 1 119 ? 2.061 -6.470 -7.666 1.00 98.25 119 LEU A CA 1
ATOM 899 C C . LEU A 1 119 ? 1.127 -5.261 -7.749 1.00 98.25 119 LEU A C 1
ATOM 901 O O . LEU A 1 119 ? 0.794 -4.807 -8.844 1.00 98.25 119 LEU A O 1
ATOM 905 N N . VAL A 1 120 ? 0.753 -4.707 -6.594 1.00 98.31 120 VAL A N 1
ATOM 906 C CA . VAL A 1 120 ? -0.079 -3.499 -6.492 1.00 98.31 120 VAL A CA 1
ATOM 907 C C . VAL A 1 120 ? 0.759 -2.331 -5.978 1.00 98.31 120 VAL A C 1
ATOM 909 O O . VAL A 1 120 ? 1.338 -2.382 -4.894 1.00 98.31 120 VAL A O 1
ATOM 912 N N . CYS A 1 121 ? 0.848 -1.268 -6.769 1.00 97.19 121 CYS A N 1
ATOM 913 C CA . CYS A 1 121 ? 1.618 -0.069 -6.463 1.00 97.19 121 CYS A CA 1
ATOM 914 C C . CYS A 1 121 ? 0.685 1.096 -6.141 1.00 97.19 121 CYS A C 1
ATOM 916 O O . CYS A 1 121 ? 0.145 1.736 -7.040 1.00 97.19 121 CYS A O 1
ATOM 918 N N . ILE A 1 122 ? 0.540 1.364 -4.848 1.00 96.19 122 ILE A N 1
ATOM 919 C CA . ILE A 1 122 ? -0.213 2.481 -4.269 1.00 96.19 122 ILE A CA 1
ATOM 920 C C . ILE A 1 122 ? 0.770 3.444 -3.590 1.00 96.19 122 ILE A C 1
ATOM 922 O O . ILE A 1 122 ? 0.989 3.395 -2.396 1.00 96.19 122 ILE A O 1
ATOM 926 N N . GLY A 1 123 ? 1.588 4.129 -4.379 1.00 93.56 123 GLY A N 1
ATOM 927 C CA . GLY A 1 123 ? 2.692 4.961 -3.887 1.00 93.56 123 GLY A CA 1
ATOM 928 C C . GLY A 1 123 ? 3.818 5.057 -4.919 1.00 93.56 123 GLY A C 1
ATOM 929 O O . GLY A 1 123 ? 3.734 4.431 -5.983 1.00 93.56 123 GLY A O 1
ATOM 930 N N . PRO A 1 124 ? 4.892 5.824 -4.655 1.00 92.50 124 PRO A N 1
ATOM 931 C CA . PRO A 1 124 ? 5.962 6.023 -5.629 1.00 92.50 124 PRO A CA 1
ATOM 932 C C . PRO A 1 124 ? 6.632 4.726 -6.110 1.00 92.50 124 PRO A C 1
ATOM 934 O O . PRO A 1 124 ? 7.018 3.859 -5.330 1.00 92.50 124 PRO A O 1
ATOM 937 N N . LEU A 1 125 ? 6.884 4.628 -7.419 1.00 94.75 125 LEU A N 1
ATOM 938 C CA . LEU A 1 125 ? 7.434 3.427 -8.072 1.00 94.75 125 LEU A CA 1
ATOM 939 C C . LEU A 1 125 ? 8.943 3.209 -7.848 1.00 94.75 125 LEU A C 1
ATOM 941 O O . LEU A 1 125 ? 9.585 2.481 -8.603 1.00 94.75 125 LEU A O 1
ATOM 945 N N . THR A 1 126 ? 9.539 3.831 -6.830 1.00 95.81 126 THR A N 1
ATOM 946 C CA . THR A 1 126 ? 10.997 3.819 -6.621 1.00 95.81 126 THR A CA 1
ATOM 947 C C . THR A 1 126 ? 11.524 2.406 -6.367 1.00 95.81 126 THR A C 1
ATOM 949 O O . THR A 1 126 ? 12.472 1.987 -7.027 1.00 95.81 126 THR A O 1
ATOM 952 N N . ASN A 1 127 ? 10.872 1.635 -5.488 1.00 98.31 127 ASN A N 1
ATOM 953 C CA . ASN A 1 127 ? 11.251 0.240 -5.218 1.00 98.31 127 ASN A CA 1
ATOM 954 C C . ASN A 1 127 ? 11.162 -0.628 -6.480 1.00 98.31 127 ASN A C 1
ATOM 956 O O . ASN A 1 127 ? 12.057 -1.425 -6.744 1.00 98.31 127 ASN A O 1
ATOM 960 N N . VAL A 1 128 ? 10.113 -0.432 -7.284 1.00 97.69 128 VAL A N 1
ATOM 961 C CA . VAL A 1 128 ? 9.888 -1.163 -8.539 1.00 97.69 128 VAL A CA 1
ATOM 962 C C . VAL A 1 128 ? 10.949 -0.820 -9.580 1.00 97.69 128 VAL A C 1
ATOM 964 O O . VAL A 1 128 ? 11.495 -1.708 -10.233 1.00 97.69 128 VAL A O 1
ATOM 967 N N . ALA A 1 129 ? 11.288 0.463 -9.710 1.00 96.19 129 ALA A N 1
ATOM 968 C CA . ALA A 1 129 ? 12.338 0.921 -10.608 1.00 96.19 129 ALA A CA 1
ATOM 969 C C . ALA A 1 129 ? 13.710 0.353 -10.211 1.00 96.19 129 ALA A C 1
ATOM 971 O O . ALA A 1 129 ? 14.459 -0.088 -11.083 1.00 96.19 129 ALA A O 1
ATOM 972 N N . LEU A 1 130 ? 14.022 0.314 -8.910 1.00 98.25 130 LEU A N 1
ATOM 973 C CA . LEU A 1 130 ? 15.244 -0.303 -8.387 1.00 98.25 130 LEU A CA 1
ATOM 974 C C . LEU A 1 130 ? 15.269 -1.813 -8.641 1.00 98.25 130 LEU A C 1
ATOM 976 O O . LEU A 1 130 ? 16.255 -2.311 -9.182 1.00 98.25 130 LEU A O 1
ATOM 980 N N . ALA A 1 131 ? 14.180 -2.523 -8.335 1.00 98.38 131 ALA A N 1
ATOM 981 C CA . ALA A 1 131 ? 14.058 -3.958 -8.584 1.00 98.38 131 ALA A CA 1
ATOM 982 C C . ALA A 1 131 ? 14.292 -4.286 -10.067 1.00 98.38 131 ALA A C 1
ATOM 984 O O . ALA A 1 131 ? 15.137 -5.109 -10.406 1.00 98.38 131 ALA A O 1
ATOM 985 N N . HIS A 1 132 ? 13.628 -3.560 -10.970 1.00 97.50 132 HIS A N 1
ATOM 986 C CA . HIS A 1 132 ? 13.794 -3.748 -12.410 1.00 97.50 132 HIS A CA 1
ATOM 987 C C . HIS A 1 132 ? 15.190 -3.352 -12.920 1.00 97.50 132 HIS A C 1
ATOM 989 O O . HIS A 1 132 ? 15.687 -3.916 -13.896 1.00 97.50 132 HIS A O 1
ATOM 995 N N . LYS A 1 133 ? 15.839 -2.362 -12.296 1.00 97.50 133 LYS A N 1
ATOM 996 C CA . LYS A 1 133 ? 17.208 -1.962 -12.645 1.00 97.50 133 LYS A CA 1
ATOM 997 C C . LYS A 1 133 ? 18.223 -3.043 -12.270 1.00 97.50 133 LYS A C 1
ATOM 999 O O . LYS A 1 133 ? 19.168 -3.236 -13.034 1.00 97.50 133 LYS A O 1
ATOM 1004 N N . LEU A 1 134 ? 18.028 -3.700 -11.127 1.00 98.19 134 LEU A N 1
ATOM 1005 C CA . LEU A 1 134 ? 18.871 -4.789 -10.627 1.00 98.19 134 LEU A CA 1
ATOM 1006 C C . LEU A 1 134 ? 18.616 -6.105 -11.377 1.00 98.19 134 LEU A C 1
ATOM 1008 O O . LEU A 1 134 ? 19.568 -6.796 -11.723 1.00 98.19 134 LEU A O 1
ATOM 1012 N N . ASP A 1 135 ? 17.356 -6.414 -11.693 1.00 97.94 135 ASP A N 1
ATOM 1013 C CA . ASP A 1 135 ? 16.969 -7.578 -12.492 1.00 97.94 135 ASP A CA 1
ATOM 1014 C C . ASP A 1 135 ? 15.940 -7.199 -13.567 1.00 97.94 135 ASP A C 1
ATOM 1016 O O . ASP A 1 135 ? 14.764 -6.947 -13.303 1.00 97.94 135 ASP A O 1
ATOM 1020 N N . ARG A 1 136 ? 16.366 -7.227 -14.833 1.00 95.31 136 ARG A N 1
ATOM 1021 C CA . ARG A 1 136 ? 15.507 -6.891 -15.978 1.00 95.31 136 ARG A CA 1
ATOM 1022 C C . ARG A 1 136 ? 14.386 -7.900 -16.221 1.00 95.31 136 ARG A C 1
ATOM 1024 O O . ARG A 1 136 ? 13.388 -7.535 -16.842 1.00 95.31 136 ARG A O 1
ATOM 1031 N N . ASN A 1 137 ? 14.525 -9.137 -15.747 1.00 93.94 137 ASN A N 1
ATOM 1032 C CA . ASN A 1 137 ? 13.498 -10.167 -15.878 1.00 93.94 137 ASN A CA 1
ATOM 1033 C C . ASN A 1 137 ? 12.435 -10.092 -14.775 1.00 93.94 137 ASN A C 1
ATOM 1035 O O . ASN A 1 137 ? 11.379 -10.689 -14.957 1.00 93.94 137 ASN A O 1
ATOM 1039 N N . PHE A 1 138 ? 12.648 -9.313 -13.706 1.00 94.94 138 PHE A N 1
ATOM 1040 C CA . PHE A 1 138 ? 11.665 -9.080 -12.637 1.00 94.94 138 PHE A CA 1
ATOM 1041 C C . PHE A 1 138 ? 10.257 -8.794 -13.176 1.00 94.94 138 PHE A C 1
ATOM 1043 O O . PHE A 1 138 ? 9.298 -9.475 -12.828 1.00 94.94 138 PHE A O 1
ATOM 1050 N N . ALA A 1 139 ? 10.140 -7.838 -14.101 1.00 90.31 139 ALA A N 1
ATOM 1051 C CA . ALA A 1 139 ? 8.846 -7.426 -14.641 1.00 90.31 139 ALA A CA 1
ATOM 1052 C C . ALA A 1 139 ? 8.136 -8.542 -15.428 1.00 90.31 139 ALA A C 1
ATOM 1054 O O . ALA A 1 139 ? 6.915 -8.533 -15.521 1.00 90.31 139 ALA A O 1
ATOM 1055 N N . LYS A 1 140 ? 8.888 -9.502 -15.983 1.00 93.06 140 LYS A N 1
ATOM 1056 C CA . LYS A 1 140 ? 8.335 -10.635 -16.738 1.00 93.06 140 LYS A CA 1
ATOM 1057 C C . LYS A 1 140 ? 7.802 -11.748 -15.836 1.00 93.06 140 LYS A C 1
ATOM 1059 O O . LYS A 1 140 ? 7.084 -12.606 -16.333 1.00 93.06 140 LYS A O 1
ATOM 1064 N N . ARG A 1 141 ? 8.186 -11.765 -14.555 1.00 94.69 141 ARG A N 1
ATOM 1065 C CA . ARG A 1 141 ? 7.725 -12.767 -13.583 1.00 94.69 141 ARG A CA 1
ATOM 1066 C C . ARG A 1 141 ? 6.387 -12.409 -12.944 1.00 94.69 141 ARG A C 1
ATOM 1068 O O . ARG A 1 141 ? 5.708 -13.279 -12.418 1.00 94.69 141 ARG A O 1
ATOM 1075 N N . LEU A 1 142 ? 5.991 -11.139 -13.000 1.00 94.81 142 LEU A N 1
ATOM 1076 C CA . LEU A 1 142 ? 4.688 -10.706 -12.513 1.00 94.81 142 LEU A CA 1
ATOM 1077 C C . LEU A 1 142 ? 3.584 -11.225 -13.434 1.00 94.81 142 LEU A C 1
ATOM 1079 O O . LEU A 1 142 ? 3.614 -10.976 -14.640 1.00 94.81 142 LEU A O 1
ATOM 1083 N N . ARG A 1 143 ? 2.558 -11.848 -12.852 1.00 95.38 143 ARG A N 1
ATOM 1084 C CA . ARG A 1 143 ? 1.301 -12.124 -13.557 1.00 95.38 143 ARG A CA 1
ATOM 1085 C C . ARG A 1 143 ? 0.627 -10.821 -13.966 1.00 95.38 143 ARG A C 1
ATOM 1087 O O . ARG A 1 143 ? 0.129 -10.683 -15.081 1.00 95.38 143 ARG A O 1
ATOM 1094 N N . LYS A 1 144 ? 0.579 -9.872 -13.030 1.00 94.56 144 LYS A N 1
ATOM 1095 C CA . LYS A 1 144 ? -0.102 -8.589 -13.193 1.00 94.56 144 LYS A CA 1
ATOM 1096 C C . LYS A 1 144 ? 0.610 -7.505 -12.389 1.00 94.56 144 LYS A C 1
ATOM 1098 O O . LYS A 1 144 ? 1.087 -7.740 -11.281 1.00 94.56 144 LYS A O 1
ATOM 1103 N N . LEU A 1 145 ? 0.648 -6.301 -12.947 1.00 95.00 145 LEU A N 1
ATOM 1104 C CA . LEU A 1 145 ? 1.098 -5.089 -12.273 1.00 95.00 145 LEU A CA 1
ATOM 1105 C C . LEU A 1 145 ? -0.052 -4.082 -12.293 1.00 95.00 145 LEU A C 1
ATOM 1107 O O . LEU A 1 145 ? -0.475 -3.651 -13.364 1.00 95.00 145 LEU A O 1
ATOM 1111 N N . VAL A 1 146 ? -0.560 -3.718 -11.119 1.00 95.62 146 VAL A N 1
ATOM 1112 C CA . VAL A 1 146 ? -1.616 -2.713 -10.956 1.00 95.62 146 VAL A CA 1
ATOM 1113 C C . VAL A 1 146 ? -0.999 -1.478 -10.320 1.00 95.62 146 VAL A C 1
ATOM 1115 O O . VAL A 1 146 ? -0.454 -1.550 -9.224 1.00 95.62 146 VAL A O 1
ATOM 1118 N N . ILE A 1 147 ? -1.061 -0.342 -11.010 1.00 93.56 147 ILE A N 1
ATOM 1119 C CA . ILE A 1 147 ? -0.473 0.916 -10.543 1.00 93.56 147 ILE A CA 1
ATOM 1120 C C . ILE A 1 147 ? -1.592 1.922 -10.335 1.00 93.56 147 ILE A C 1
ATOM 1122 O O . ILE A 1 147 ? -2.312 2.259 -11.276 1.00 93.56 147 ILE A O 1
ATOM 1126 N N . LEU A 1 148 ? -1.691 2.452 -9.122 1.00 87.94 148 LEU A N 1
ATOM 1127 C CA . LEU A 1 148 ? -2.413 3.685 -8.888 1.00 87.94 148 LEU A CA 1
ATOM 1128 C C . LEU A 1 148 ? -1.491 4.864 -9.203 1.00 87.94 148 LEU A C 1
ATOM 1130 O O . LEU A 1 148 ? -0.527 5.135 -8.488 1.00 87.94 148 LEU A O 1
ATOM 1134 N N . GLY A 1 149 ? -1.785 5.575 -10.285 1.00 82.00 149 GLY A N 1
ATOM 1135 C CA . GLY A 1 149 ? -1.072 6.799 -10.622 1.00 82.00 149 GLY A CA 1
ATOM 1136 C C . GLY A 1 149 ? -1.145 7.161 -12.098 1.00 82.00 149 GLY A C 1
ATOM 1137 O O . GLY A 1 149 ? -1.622 6.403 -12.940 1.00 82.00 149 GLY A O 1
ATOM 1138 N N . GLY A 1 150 ? -0.635 8.352 -12.407 1.00 74.44 150 GLY A N 1
ATOM 1139 C CA . GLY A 1 150 ? -0.628 8.898 -13.761 1.00 74.44 150 GLY A CA 1
ATOM 1140 C C . GLY A 1 150 ? -1.935 9.594 -14.151 1.00 74.44 150 GLY A C 1
ATOM 1141 O O . GLY A 1 150 ? -2.898 9.671 -13.393 1.00 74.44 150 GLY A O 1
ATOM 1142 N N . ASN A 1 151 ? -1.943 10.191 -15.340 1.00 74.81 151 ASN A N 1
ATOM 1143 C CA . ASN A 1 151 ? -3.084 10.932 -15.868 1.00 74.81 151 ASN A CA 1
ATOM 1144 C C . ASN A 1 151 ? -3.065 10.923 -17.394 1.00 74.81 151 ASN A C 1
ATOM 1146 O O . ASN A 1 151 ? -2.146 11.475 -17.990 1.00 74.81 151 ASN A O 1
ATOM 1150 N N . TYR A 1 152 ? -4.095 10.361 -18.023 1.00 72.25 152 TYR A N 1
ATOM 1151 C CA . TYR A 1 152 ? -4.176 10.281 -19.482 1.00 72.25 152 TYR A CA 1
ATOM 1152 C C . TYR A 1 152 ? -4.846 11.503 -20.140 1.00 72.25 152 TYR A C 1
ATOM 1154 O O . TYR A 1 152 ? -4.782 11.649 -21.351 1.00 72.25 152 TYR A O 1
ATOM 1162 N N . PHE A 1 153 ? -5.468 12.425 -19.399 1.00 70.25 153 PHE A N 1
ATOM 1163 C CA . PHE A 1 153 ? -6.069 13.632 -19.996 1.00 70.25 153 PHE A CA 1
ATOM 1164 C C . PHE A 1 153 ? -5.143 14.855 -19.999 1.00 70.25 153 PHE A C 1
ATOM 1166 O O . PHE A 1 153 ? -5.550 15.916 -20.466 1.00 70.25 153 PHE A O 1
ATOM 1173 N N . GLY A 1 154 ? -3.949 14.764 -19.404 1.00 59.56 154 GLY A N 1
ATOM 1174 C CA . GLY A 1 154 ? -3.051 15.915 -19.224 1.00 59.56 154 GLY A CA 1
ATOM 1175 C C . GLY A 1 154 ? -3.621 17.035 -18.333 1.00 59.56 154 GLY A C 1
ATOM 1176 O O . GLY A 1 154 ? -3.014 18.093 -18.191 1.00 59.56 154 GLY A O 1
ATOM 1177 N N . LYS A 1 155 ? -4.792 16.835 -17.710 1.00 56.84 155 LYS A N 1
ATOM 1178 C CA . LYS A 1 155 ? -5.449 17.834 -16.856 1.00 56.84 155 LYS A CA 1
ATOM 1179 C C . LYS A 1 155 ? -4.882 17.809 -15.443 1.00 56.84 155 LYS A C 1
ATOM 1181 O O . LYS A 1 155 ? -5.146 16.879 -14.686 1.00 56.84 155 LYS A O 1
ATOM 1186 N N . ARG A 1 156 ? -4.152 18.852 -15.056 1.00 54.53 156 ARG A N 1
ATOM 1187 C CA . ARG A 1 156 ? -3.680 19.038 -13.678 1.00 54.53 156 ARG A CA 1
ATOM 1188 C C . ARG A 1 156 ? -4.714 19.794 -12.862 1.00 54.53 156 ARG A C 1
ATOM 1190 O O . ARG A 1 156 ? -5.218 20.825 -13.291 1.00 54.53 156 ARG A O 1
ATOM 1197 N N . LYS A 1 157 ? -4.994 19.328 -11.650 1.00 43.94 157 LYS A N 1
ATOM 1198 C CA . LYS A 1 157 ? -5.852 20.058 -10.717 1.00 43.94 157 LYS A CA 1
ATOM 1199 C C . LYS A 1 157 ? -4.987 21.027 -9.910 1.00 43.94 157 LYS A C 1
ATOM 1201 O O . LYS A 1 157 ? -4.407 20.615 -8.912 1.00 43.94 157 LYS A O 1
ATOM 1206 N N . ASN A 1 158 ? -4.812 22.248 -10.429 1.00 45.06 158 ASN A N 1
ATOM 1207 C CA . ASN A 1 158 ? -4.481 23.484 -9.698 1.00 45.06 158 ASN A CA 1
ATOM 1208 C C . ASN A 1 158 ? -4.209 24.644 -10.674 1.00 45.06 158 ASN A C 1
ATOM 1210 O O . ASN A 1 158 ? -3.067 25.049 -10.894 1.00 45.06 158 ASN A O 1
ATOM 1214 N N . GLU A 1 159 ? -5.266 25.245 -11.205 1.00 36.94 159 GLU A N 1
ATOM 1215 C CA . GLU A 1 159 ? -5.198 26.642 -11.633 1.00 36.94 159 GLU A CA 1
ATOM 1216 C C . GLU A 1 159 ? -5.341 27.502 -10.365 1.00 36.94 159 GLU A C 1
ATOM 1218 O O . GLU A 1 159 ? -6.444 27.707 -9.870 1.00 36.94 159 GLU A O 1
ATOM 1223 N N . GLY A 1 160 ? -4.225 27.927 -9.752 1.00 33.94 160 GLY A N 1
ATOM 1224 C CA . GLY A 1 160 ? -4.266 29.075 -8.830 1.00 33.94 160 GLY A CA 1
ATOM 1225 C C . GLY A 1 160 ? -3.412 29.065 -7.558 1.00 33.94 160 GLY A C 1
ATOM 1226 O O . GLY A 1 160 ? -3.132 30.149 -7.056 1.00 33.94 160 GLY A O 1
ATOM 1227 N N . ARG A 1 161 ? -2.949 27.933 -7.004 1.00 30.97 161 ARG A N 1
ATOM 1228 C CA . ARG A 1 161 ? -2.061 27.946 -5.812 1.00 30.97 161 ARG A CA 1
ATOM 1229 C C . ARG A 1 161 ? -1.018 26.824 -5.857 1.00 30.97 161 ARG A C 1
ATOM 1231 O O . ARG A 1 161 ? -1.378 25.657 -5.971 1.00 30.97 161 ARG A O 1
ATOM 1238 N N . ALA A 1 162 ? 0.255 27.224 -5.763 1.00 29.75 162 ALA A N 1
ATOM 1239 C CA . ALA A 1 162 ? 1.486 26.423 -5.758 1.00 29.75 162 ALA A CA 1
ATOM 1240 C C . ALA A 1 162 ? 1.631 25.391 -6.900 1.00 29.75 162 ALA A C 1
ATOM 1242 O O . ALA A 1 162 ? 0.959 24.360 -6.954 1.00 29.75 162 ALA A O 1
ATOM 1243 N N . ARG A 1 163 ? 2.580 25.675 -7.803 1.00 39.59 163 ARG A N 1
ATOM 1244 C CA . ARG A 1 163 ? 3.040 24.806 -8.895 1.00 39.59 163 ARG A CA 1
ATOM 1245 C C . ARG A 1 163 ? 3.751 23.578 -8.320 1.00 39.59 163 ARG A C 1
ATOM 1247 O O . ARG A 1 163 ? 4.969 23.568 -8.181 1.00 39.59 163 ARG A O 1
ATOM 1254 N N . VAL A 1 164 ? 2.98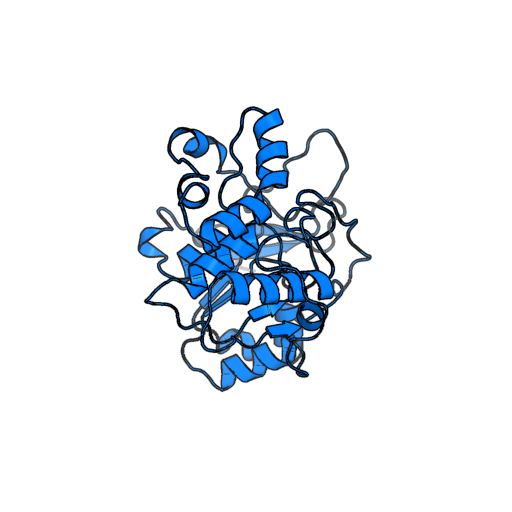4 22.551 -7.979 1.00 35.91 164 VAL A N 1
ATOM 1255 C CA . VAL A 1 164 ? 3.508 21.220 -7.662 1.00 35.91 164 VAL A CA 1
ATOM 1256 C C . VAL A 1 164 ? 3.149 20.315 -8.841 1.00 35.91 164 VAL A C 1
ATOM 1258 O O . VAL A 1 164 ? 1.969 20.272 -9.200 1.00 35.91 164 VAL A O 1
ATOM 1261 N N . PRO A 1 165 ? 4.106 19.607 -9.469 1.00 34.12 165 PRO A N 1
ATOM 1262 C CA . PRO A 1 165 ? 3.779 18.512 -10.371 1.00 34.12 165 PRO A CA 1
ATOM 1263 C C . PRO A 1 165 ? 3.150 17.417 -9.516 1.00 34.12 165 PRO A C 1
ATOM 1265 O O . PRO A 1 165 ? 3.832 16.621 -8.876 1.00 34.12 165 PRO A O 1
ATOM 1268 N N . ARG A 1 166 ? 1.825 17.465 -9.399 1.00 40.25 166 ARG A N 1
ATOM 1269 C CA . ARG A 1 166 ? 1.064 16.407 -8.756 1.00 40.25 166 ARG A CA 1
ATOM 1270 C C . ARG A 1 166 ? 0.953 15.289 -9.778 1.00 40.25 166 ARG A C 1
ATOM 1272 O O . ARG A 1 166 ? 0.303 15.469 -10.807 1.00 40.25 166 ARG A O 1
ATOM 1279 N N . HIS A 1 167 ? 1.590 14.164 -9.468 1.00 38.22 167 HIS A N 1
ATOM 1280 C CA . HIS A 1 167 ? 1.214 12.854 -9.987 1.00 38.22 167 HIS A CA 1
ATOM 1281 C C . HIS A 1 167 ? -0.319 12.782 -9.988 1.00 38.22 167 HIS A C 1
ATOM 1283 O O . HIS A 1 167 ? -0.951 13.248 -9.041 1.00 38.22 167 HIS A O 1
ATOM 1289 N N . GLY A 1 168 ? -0.912 12.367 -11.104 1.00 34.25 168 GLY A N 1
ATOM 1290 C CA . GLY A 1 168 ? -2.347 12.500 -11.342 1.00 34.25 168 GLY A CA 1
ATOM 1291 C C . GLY A 1 168 ? -3.184 11.943 -10.196 1.00 34.25 168 GLY A C 1
ATOM 1292 O O . GLY A 1 168 ? -3.267 10.737 -10.021 1.00 34.25 168 GLY A O 1
ATOM 1293 N N . TYR A 1 169 ? -3.824 12.834 -9.444 1.00 41.03 169 TYR A N 1
ATOM 1294 C CA . TYR A 1 169 ? -4.755 12.473 -8.387 1.00 41.03 169 TYR A CA 1
ATOM 1295 C C . TYR A 1 169 ? -6.126 13.092 -8.705 1.00 41.03 169 TYR A C 1
ATOM 1297 O O . TYR A 1 169 ? -6.296 14.314 -8.733 1.00 41.03 169 TYR A O 1
ATOM 1305 N N . TYR A 1 170 ? -7.091 12.195 -8.937 1.00 41.56 170 TYR A N 1
ATOM 1306 C CA . TYR A 1 170 ? -8.551 12.368 -8.953 1.00 41.56 170 TYR A CA 1
ATOM 1307 C C . TYR A 1 170 ? -9.195 13.258 -10.029 1.00 41.56 170 TYR A C 1
ATOM 1309 O O . TYR A 1 170 ? -9.353 14.469 -9.849 1.00 41.56 170 TYR A O 1
ATOM 1317 N N . SER A 1 171 ? -9.763 12.620 -11.064 1.00 35.03 171 SER A N 1
ATOM 1318 C CA . SER A 1 171 ? -10.764 13.263 -11.938 1.00 35.03 171 SER A CA 1
ATOM 1319 C C . SER A 1 171 ? -12.193 12.708 -11.822 1.00 35.03 171 SER A C 1
ATOM 1321 O O . SER A 1 171 ? -13.081 13.270 -12.457 1.00 35.03 171 SER A O 1
ATOM 1323 N N . PHE A 1 172 ? -12.469 11.673 -11.015 1.00 38.00 172 PHE A N 1
ATOM 1324 C CA . PHE A 1 172 ? -13.770 10.974 -11.093 1.00 38.00 172 PHE A CA 1
ATOM 1325 C C . PHE A 1 172 ? -14.569 10.814 -9.789 1.00 38.00 172 PHE A C 1
ATOM 1327 O O . PHE A 1 172 ? -15.682 10.305 -9.833 1.00 38.00 172 PHE A O 1
ATOM 1334 N N . VAL A 1 173 ? -14.097 11.325 -8.647 1.00 50.19 173 VAL A N 1
ATOM 1335 C CA . VAL A 1 173 ? -14.839 11.203 -7.368 1.00 50.19 173 VAL A CA 1
ATOM 1336 C C . VAL A 1 173 ? -16.133 12.048 -7.360 1.00 50.19 173 VAL A C 1
ATOM 1338 O O . VAL A 1 173 ? -17.128 11.677 -6.746 1.00 50.19 173 VAL A O 1
ATOM 1341 N N . TYR A 1 174 ? -16.179 13.131 -8.145 1.00 51.91 174 TYR A N 1
ATOM 1342 C CA . TYR A 1 174 ? -17.261 14.125 -8.118 1.00 51.91 174 TYR A CA 1
ATOM 1343 C C . TYR A 1 174 ? -18.670 13.593 -8.409 1.00 51.91 174 TYR A C 1
ATOM 1345 O O . TYR A 1 174 ? -19.634 14.081 -7.825 1.00 51.91 174 TYR A O 1
ATOM 1353 N N . VAL A 1 175 ? -18.812 12.634 -9.328 1.00 56.66 175 VAL A N 1
ATOM 1354 C CA . VAL A 1 175 ? -20.137 12.151 -9.765 1.00 56.66 175 VAL A CA 1
ATOM 1355 C C . VAL A 1 175 ? -20.712 11.133 -8.773 1.00 56.66 175 VAL A C 1
ATOM 1357 O O . VAL A 1 175 ? -21.927 10.961 -8.698 1.00 56.66 175 VAL A O 1
ATOM 1360 N N . HIS A 1 176 ? -19.860 10.484 -7.975 1.00 65.31 176 HIS A N 1
ATOM 1361 C CA . HIS A 1 176 ? -20.256 9.376 -7.103 1.00 65.31 176 HIS A CA 1
ATOM 1362 C C . HIS A 1 176 ? -20.351 9.751 -5.617 1.00 65.31 176 HIS A C 1
ATOM 1364 O O . HIS A 1 176 ? -20.991 9.025 -4.866 1.00 65.31 176 HIS A O 1
ATOM 1370 N N . GLU A 1 177 ? -19.853 10.924 -5.204 1.00 67.38 177 GLU A N 1
ATOM 1371 C CA . GLU A 1 177 ? -20.005 11.479 -3.839 1.00 67.38 177 GLU A CA 1
ATOM 1372 C C . GLU A 1 177 ? -21.456 11.632 -3.360 1.00 67.38 177 GLU A C 1
ATOM 1374 O O . GLU A 1 177 ? -21.683 11.819 -2.171 1.00 67.38 177 GLU A O 1
ATOM 1379 N N . LYS A 1 178 ? -22.449 11.578 -4.252 1.00 72.50 178 LYS A N 1
ATOM 1380 C CA . LYS A 1 178 ? -23.875 11.591 -3.876 1.00 72.50 178 LYS A CA 1
ATOM 1381 C C . LYS A 1 178 ? -24.532 10.212 -3.905 1.00 72.50 178 LYS A C 1
ATOM 1383 O O . LYS A 1 178 ? -25.666 10.080 -3.465 1.00 72.50 178 LYS A O 1
ATOM 1388 N N . LEU A 1 179 ? -23.850 9.218 -4.468 1.00 81.38 179 LEU A N 1
ATOM 1389 C CA . LEU A 1 179 ? -24.370 7.866 -4.679 1.00 81.38 179 LEU A CA 1
ATOM 1390 C C . LEU A 1 179 ? -23.764 6.855 -3.701 1.00 81.38 179 LEU A C 1
ATOM 1392 O O . LEU A 1 179 ? -24.344 5.798 -3.485 1.00 81.38 179 LEU A O 1
ATOM 1396 N N . VAL A 1 180 ? -22.602 7.177 -3.130 1.00 84.50 180 VAL A N 1
ATOM 1397 C CA . VAL A 1 180 ? -21.836 6.308 -2.237 1.00 84.50 180 VAL A CA 1
ATOM 1398 C C . VAL A 1 180 ? -21.597 7.039 -0.916 1.00 84.50 180 VAL A C 1
ATOM 1400 O O . VAL A 1 180 ? -21.137 8.182 -0.911 1.00 84.50 180 VAL A O 1
ATOM 1403 N N . ASP A 1 181 ? -21.904 6.377 0.202 1.00 89.94 181 ASP A N 1
ATOM 1404 C CA . ASP A 1 181 ? -21.427 6.778 1.530 1.00 89.94 181 ASP A CA 1
ATOM 1405 C C . ASP A 1 181 ? -20.034 6.170 1.736 1.00 89.94 181 ASP A C 1
ATOM 1407 O O . ASP A 1 181 ? -19.894 4.982 2.041 1.00 89.94 181 ASP A O 1
ATOM 1411 N N . PHE A 1 182 ? -18.997 6.982 1.530 1.00 91.50 182 PHE A N 1
ATOM 1412 C CA . PHE A 1 182 ? -17.603 6.549 1.667 1.00 91.50 182 PHE A CA 1
ATOM 1413 C C . PHE A 1 182 ? -17.202 6.298 3.126 1.00 91.50 182 PHE A C 1
ATOM 1415 O O . PHE A 1 182 ? -16.163 5.695 3.382 1.00 91.50 182 PHE A O 1
ATOM 1422 N N . GLU A 1 183 ? -18.029 6.711 4.086 1.00 91.56 183 GLU A N 1
ATOM 1423 C CA . GLU A 1 183 ? -17.783 6.548 5.517 1.00 91.56 183 GLU A CA 1
ATOM 1424 C C . GLU A 1 183 ? -18.617 5.415 6.130 1.00 91.56 183 GLU A C 1
ATOM 1426 O O . GLU A 1 183 ? -18.480 5.134 7.319 1.00 91.56 183 GLU A O 1
ATOM 1431 N N . ALA A 1 184 ? -19.471 4.736 5.355 1.00 93.38 184 ALA A N 1
ATOM 1432 C CA . ALA A 1 184 ? -20.369 3.702 5.878 1.00 93.38 184 ALA A CA 1
ATOM 1433 C C . ALA A 1 184 ? -19.619 2.613 6.670 1.00 93.38 184 ALA A C 1
ATOM 1435 O O . ALA A 1 184 ? -20.022 2.256 7.776 1.00 93.38 184 ALA A O 1
ATOM 1436 N N . HIS A 1 185 ? -18.484 2.145 6.142 1.00 93.19 185 HIS A N 1
ATOM 1437 C CA . HIS A 1 185 ? -17.635 1.142 6.792 1.00 93.19 185 HIS A CA 1
ATOM 1438 C C . HIS A 1 185 ? -16.943 1.665 8.067 1.00 93.19 185 HIS A C 1
ATOM 1440 O O . HIS A 1 185 ? -16.661 0.888 8.975 1.00 93.19 185 HIS A O 1
ATOM 1446 N N . LEU A 1 186 ? -16.720 2.980 8.173 1.00 95.94 186 LEU A N 1
ATOM 1447 C CA . LEU A 1 186 ? -16.090 3.629 9.331 1.00 95.94 186 LEU A CA 1
ATOM 1448 C C . LEU A 1 186 ? -17.031 3.715 10.541 1.00 95.94 186 LEU A C 1
ATOM 1450 O O . LEU A 1 186 ? -16.576 3.849 11.672 1.00 95.94 186 LEU A O 1
ATOM 1454 N N . LYS A 1 187 ? -18.347 3.637 10.309 1.00 95.06 187 LYS A N 1
ATOM 1455 C CA . LYS A 1 187 ? -19.396 3.764 11.338 1.00 95.06 187 LYS A CA 1
ATOM 1456 C C . LYS A 1 187 ? -19.744 2.431 12.009 1.00 95.06 187 LYS A C 1
ATOM 1458 O O . LYS A 1 187 ? -20.612 2.386 12.879 1.00 95.06 187 LYS A O 1
ATOM 1463 N N . MET A 1 188 ? -19.109 1.334 11.596 1.00 95.44 188 MET A N 1
ATOM 1464 C CA . MET A 1 188 ? -19.343 0.019 12.187 1.00 95.44 188 MET A CA 1
ATOM 1465 C C . MET A 1 188 ? -18.753 -0.051 13.600 1.00 95.44 188 MET A C 1
ATOM 1467 O O . MET A 1 188 ? -17.668 0.464 13.855 1.00 95.44 188 MET A O 1
ATOM 1471 N N . ASN A 1 189 ? -19.427 -0.745 14.520 1.00 96.25 189 ASN A N 1
ATOM 1472 C CA . ASN A 1 189 ? -18.944 -0.924 15.892 1.00 96.25 189 ASN A CA 1
ATOM 1473 C C . ASN A 1 189 ? -17.880 -2.036 15.975 1.00 96.25 189 ASN A C 1
ATOM 1475 O O . ASN A 1 189 ? -18.123 -3.101 16.542 1.00 96.25 189 ASN A O 1
ATOM 1479 N N . THR A 1 190 ? -16.724 -1.816 15.345 1.00 97.38 190 THR A N 1
ATOM 1480 C CA . THR A 1 190 ? -15.592 -2.755 15.351 1.00 97.38 190 THR A CA 1
ATOM 1481 C C . THR A 1 190 ? -14.263 -2.032 15.601 1.00 97.38 190 THR A C 1
ATOM 1483 O O . THR A 1 190 ? -14.144 -0.838 15.292 1.00 97.38 190 THR A O 1
ATOM 1486 N N . PRO A 1 191 ? -13.234 -2.730 16.122 1.00 97.62 191 PRO A N 1
ATOM 1487 C CA . PRO A 1 191 ? -11.905 -2.145 16.301 1.00 97.62 191 PRO A CA 1
ATOM 1488 C C . PRO A 1 191 ? -11.288 -1.651 14.987 1.00 97.62 191 PRO A C 1
ATOM 1490 O O . PRO A 1 191 ? -10.733 -0.555 14.947 1.00 97.62 191 PRO A O 1
ATOM 1493 N N . LEU A 1 192 ? -11.443 -2.415 13.898 1.00 98.25 192 LEU A N 1
ATOM 1494 C CA . LEU A 1 192 ? -10.919 -2.037 12.585 1.00 98.25 192 LEU A CA 1
ATOM 1495 C C . LEU A 1 192 ? -11.609 -0.781 12.038 1.00 98.25 192 LEU A C 1
ATOM 1497 O O . LEU A 1 192 ? -10.929 0.143 11.603 1.00 98.25 192 LEU A O 1
ATOM 1501 N N . ALA A 1 193 ? -12.941 -0.699 12.114 1.00 98.19 193 ALA A N 1
ATOM 1502 C CA . ALA A 1 193 ? -13.669 0.503 11.703 1.00 98.19 193 ALA A CA 1
ATOM 1503 C C . ALA A 1 193 ? -13.238 1.739 12.508 1.00 98.19 193 A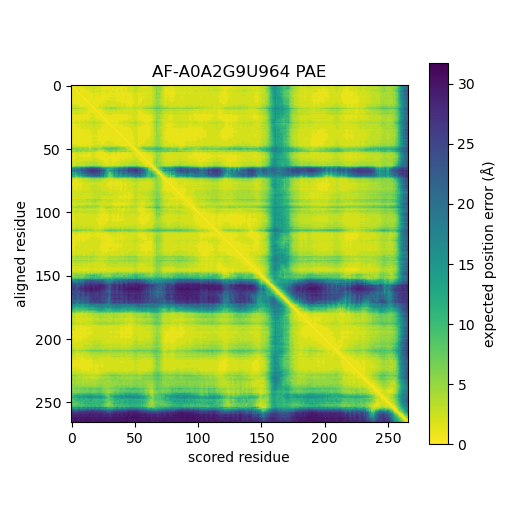LA A C 1
ATOM 1505 O O . ALA A 1 193 ? -13.005 2.796 11.928 1.00 98.19 193 ALA A O 1
ATOM 1506 N N . SER A 1 194 ? -13.031 1.585 13.821 1.00 98.06 194 SER A N 1
ATOM 1507 C CA . SER A 1 194 ? -12.525 2.656 14.690 1.00 98.06 194 SER A CA 1
ATOM 1508 C C . SER A 1 194 ? -11.118 3.115 14.287 1.00 98.06 194 SER A C 1
ATOM 1510 O O . SER A 1 194 ? -10.855 4.317 14.217 1.00 98.06 194 SER A O 1
ATOM 1512 N N . PHE A 1 195 ? -10.221 2.174 13.974 1.00 98.56 195 PHE A N 1
ATOM 1513 C CA . PHE A 1 195 ? -8.879 2.479 13.476 1.00 98.56 195 PHE A CA 1
ATOM 1514 C C . PHE A 1 195 ? -8.924 3.216 12.132 1.00 98.56 195 PHE A C 1
ATOM 1516 O O . PHE A 1 195 ? -8.262 4.237 11.977 1.00 98.56 195 PHE A O 1
ATOM 1523 N N . LEU A 1 196 ? -9.736 2.758 11.175 1.00 98.56 196 LEU A N 1
ATOM 1524 C CA . LEU A 1 196 ? -9.860 3.408 9.867 1.00 98.56 196 LEU A CA 1
ATOM 1525 C C . LEU A 1 196 ? -10.525 4.789 9.969 1.00 98.56 196 LEU A C 1
ATOM 1527 O O . LEU A 1 196 ? -10.149 5.712 9.243 1.00 98.56 196 LEU A O 1
ATOM 1531 N N . ALA A 1 197 ? -11.479 4.965 10.889 1.00 98.12 197 ALA A N 1
ATOM 1532 C CA . ALA A 1 197 ? -12.092 6.261 11.163 1.00 98.12 197 ALA A CA 1
ATOM 1533 C C . ALA A 1 197 ? -11.043 7.242 11.699 1.00 98.12 197 ALA A C 1
ATOM 1535 O O . ALA A 1 197 ? -10.959 8.377 11.233 1.00 98.12 197 ALA A O 1
ATOM 1536 N N . MET A 1 198 ? -10.192 6.779 12.619 1.00 97.88 198 MET A N 1
ATOM 1537 C CA . MET A 1 198 ? -9.045 7.532 13.122 1.00 97.88 198 MET A CA 1
ATOM 1538 C C . MET A 1 198 ? -8.054 7.857 11.996 1.00 97.88 198 MET A C 1
ATOM 1540 O O . MET A 1 198 ? -7.724 9.026 11.820 1.00 97.88 198 MET A O 1
ATOM 1544 N N . ALA A 1 199 ? -7.673 6.881 11.169 1.00 97.88 199 ALA A N 1
ATOM 1545 C CA . ALA A 1 199 ? -6.712 7.073 10.082 1.00 97.88 199 ALA A CA 1
ATOM 1546 C C . ALA A 1 199 ? -7.158 8.126 9.050 1.00 97.88 199 ALA A C 1
ATOM 1548 O O . ALA A 1 199 ? -6.334 8.820 8.458 1.00 97.88 199 ALA A O 1
ATOM 1549 N N . THR A 1 200 ? -8.472 8.266 8.851 1.00 97.19 200 THR A N 1
ATOM 1550 C CA . THR A 1 200 ? -9.053 9.095 7.784 1.00 97.19 200 THR A CA 1
ATOM 1551 C C . THR A 1 200 ? -9.615 10.434 8.261 1.00 97.19 200 THR A C 1
ATOM 1553 O O . THR A 1 200 ? -9.908 11.296 7.428 1.00 97.19 200 THR A O 1
ATOM 1556 N N . HIS A 1 201 ? -9.747 10.667 9.574 1.00 97.00 201 HIS A N 1
ATOM 1557 C CA . HIS A 1 201 ? -10.534 11.796 10.089 1.00 97.00 201 HIS A CA 1
ATOM 1558 C C . HIS A 1 201 ? -10.019 13.180 9.664 1.00 97.00 201 HIS A C 1
ATOM 1560 O O . HIS A 1 201 ? -10.834 14.069 9.409 1.00 97.00 201 HIS A O 1
ATOM 1566 N N . ILE A 1 202 ? -8.698 13.383 9.550 1.00 96.19 202 ILE A N 1
ATOM 1567 C CA . ILE A 1 202 ? -8.142 14.660 9.074 1.00 96.19 202 ILE A CA 1
ATOM 1568 C C . ILE A 1 202 ? -8.539 14.883 7.611 1.00 96.19 202 ILE A C 1
ATOM 1570 O O . ILE A 1 202 ? -9.051 15.952 7.270 1.00 96.19 202 ILE A O 1
ATOM 1574 N N . GLY A 1 203 ? -8.385 13.861 6.762 1.00 92.12 203 GLY A N 1
ATOM 1575 C CA . GLY A 1 203 ? -8.804 13.899 5.358 1.00 92.12 203 GLY A CA 1
ATOM 1576 C C . GLY A 1 203 ? -10.304 14.176 5.206 1.00 92.12 203 GLY A C 1
ATOM 1577 O O . GLY A 1 203 ? -10.688 15.088 4.468 1.00 92.12 203 GLY A O 1
ATOM 1578 N N . ASN A 1 204 ? -11.143 13.472 5.976 1.00 92.56 204 ASN A N 1
ATOM 1579 C CA . ASN A 1 204 ? -12.592 13.703 6.038 1.00 92.56 204 ASN A CA 1
ATOM 1580 C C . ASN A 1 204 ? -12.898 15.155 6.427 1.00 92.56 204 ASN A C 1
ATOM 1582 O O . ASN A 1 204 ? -13.645 15.844 5.733 1.00 92.56 204 ASN A O 1
ATOM 1586 N N . GLY A 1 205 ? -12.263 15.665 7.487 1.00 93.50 205 GLY A N 1
ATOM 1587 C CA . GLY A 1 205 ? -12.453 17.034 7.963 1.00 93.50 205 GLY A CA 1
ATOM 1588 C C . GLY A 1 205 ? -12.032 18.098 6.943 1.00 93.50 205 GLY A C 1
ATOM 1589 O O . GLY A 1 205 ? -12.705 19.122 6.804 1.00 93.50 205 GLY A O 1
ATOM 1590 N N . VAL A 1 206 ? -10.949 17.872 6.194 1.00 90.25 206 VAL A N 1
ATOM 1591 C CA . VAL A 1 206 ? -10.515 18.781 5.121 1.00 90.25 206 VAL A CA 1
ATOM 1592 C C . VAL A 1 206 ? -11.522 18.796 3.971 1.00 90.25 206 VAL A C 1
ATOM 1594 O O . VAL A 1 206 ? -11.883 19.875 3.496 1.00 90.25 206 VAL A O 1
ATOM 1597 N N . MET A 1 207 ? -12.013 17.633 3.543 1.00 88.44 207 MET A N 1
ATOM 1598 C CA . MET A 1 207 ? -12.992 17.535 2.456 1.00 88.44 207 MET A CA 1
ATOM 1599 C C . MET A 1 207 ? -14.359 18.104 2.857 1.00 88.44 207 MET A C 1
ATOM 1601 O O . MET A 1 207 ? -14.961 18.855 2.078 1.00 88.44 207 MET A O 1
ATOM 1605 N N . ALA A 1 208 ? -14.788 17.870 4.100 1.00 89.44 208 ALA A N 1
ATOM 1606 C CA . ALA A 1 208 ? -16.046 18.365 4.652 1.00 89.44 208 ALA A CA 1
ATOM 1607 C C . ALA A 1 208 ? -16.135 19.901 4.651 1.00 89.44 208 ALA A C 1
ATOM 1609 O O . ALA A 1 208 ? -17.202 20.450 4.379 1.00 89.44 208 ALA A O 1
ATOM 1610 N N . LYS A 1 209 ? -15.013 20.620 4.835 1.00 90.06 209 LYS A N 1
ATOM 1611 C CA . LYS A 1 209 ? -14.961 22.097 4.712 1.00 90.06 209 LYS A CA 1
ATOM 1612 C C . LYS A 1 209 ? -15.380 22.608 3.332 1.00 90.06 209 LYS A C 1
ATOM 1614 O O . LYS A 1 209 ? -15.778 23.761 3.202 1.00 90.06 209 LYS A O 1
ATOM 1619 N N . SER A 1 210 ? -15.281 21.765 2.306 1.00 86.31 210 SER A N 1
ATOM 1620 C CA . SER A 1 210 ? -15.735 22.060 0.944 1.00 86.31 210 SER A CA 1
ATOM 1621 C C . SER A 1 210 ? -17.093 21.432 0.601 1.00 86.31 210 SER A C 1
ATOM 1623 O O . SER A 1 210 ? -17.478 21.432 -0.565 1.00 86.31 210 SER A O 1
ATOM 1625 N N . GLY A 1 211 ? -17.811 20.889 1.594 1.00 86.00 211 GLY A N 1
ATOM 1626 C CA . GLY A 1 211 ? -19.086 20.194 1.402 1.00 86.00 211 GLY A CA 1
ATOM 1627 C C . GLY A 1 211 ? -18.953 18.866 0.653 1.00 86.00 211 GLY A C 1
ATOM 1628 O O . GLY A 1 211 ? -19.874 18.475 -0.060 1.00 86.00 211 GLY A O 1
ATOM 1629 N N . ARG A 1 212 ? -17.793 18.204 0.757 1.00 86.50 212 ARG A N 1
ATOM 1630 C CA . ARG A 1 212 ? -17.459 16.981 0.013 1.00 86.50 212 ARG A CA 1
ATOM 1631 C C . ARG A 1 212 ? -17.099 15.832 0.942 1.00 86.50 212 ARG A C 1
ATOM 1633 O O . ARG A 1 212 ? -16.597 16.062 2.039 1.00 86.50 212 ARG A O 1
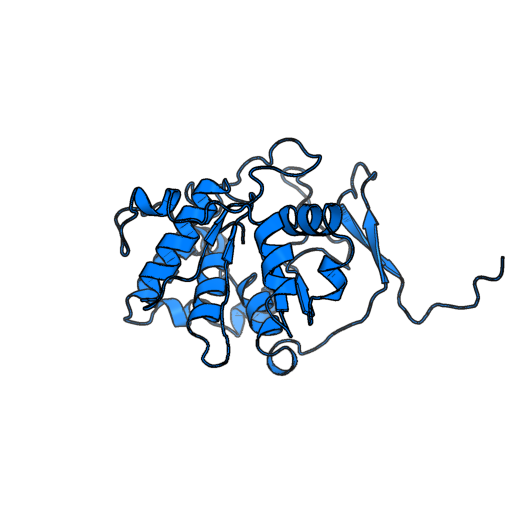ATOM 1640 N N . GLN A 1 213 ? -17.295 14.609 0.456 1.00 87.31 213 GLN A N 1
ATOM 1641 C CA . GLN A 1 213 ? -16.799 13.397 1.110 1.00 87.31 213 GLN A CA 1
ATOM 1642 C C . GLN A 1 213 ? -15.350 13.110 0.687 1.00 87.31 213 GLN A C 1
ATOM 1644 O O . GLN A 1 213 ? -14.931 13.445 -0.426 1.00 87.31 213 GLN A O 1
ATOM 1649 N N . TYR A 1 214 ? -14.585 12.459 1.561 1.00 89.38 214 TYR A N 1
ATOM 1650 C CA . TYR A 1 214 ? -13.280 11.901 1.217 1.00 89.38 214 TYR A CA 1
ATOM 1651 C C . TYR A 1 214 ? -13.463 10.512 0.586 1.00 89.38 214 TYR A C 1
ATOM 1653 O O . TYR A 1 214 ? -13.716 9.519 1.266 1.00 89.38 214 TYR A O 1
ATOM 1661 N N . GLY A 1 215 ? -13.398 10.467 -0.746 1.00 88.69 215 GLY A N 1
ATOM 1662 C CA . GLY A 1 215 ? -13.623 9.241 -1.513 1.00 88.69 215 GLY A CA 1
ATOM 1663 C C . GLY A 1 215 ? -12.509 8.194 -1.390 1.00 88.69 215 GLY A C 1
ATOM 1664 O O . GLY A 1 215 ? -11.477 8.415 -0.756 1.00 88.69 215 GLY A O 1
ATOM 1665 N N . TYR A 1 216 ? -12.725 7.050 -2.040 1.00 90.81 216 TYR A N 1
ATOM 1666 C CA . TYR A 1 216 ? -11.703 6.016 -2.232 1.00 90.81 216 TYR A CA 1
ATOM 1667 C C . TYR A 1 216 ? -10.695 6.397 -3.334 1.00 90.81 216 TYR A C 1
ATOM 1669 O O . TYR A 1 216 ? -11.048 7.078 -4.306 1.00 90.81 216 TYR A O 1
ATOM 1677 N N . CYS A 1 217 ? -9.458 5.925 -3.191 1.00 90.06 217 CYS A N 1
ATOM 1678 C CA . CYS A 1 217 ? -8.360 6.008 -4.147 1.00 90.06 217 CYS A CA 1
ATOM 1679 C C . CYS A 1 217 ? -7.576 4.698 -4.217 1.00 90.06 217 CYS A C 1
ATOM 1681 O O . CYS A 1 217 ? -7.870 3.871 -5.078 1.00 90.06 217 CYS A O 1
ATOM 1683 N N . ASP A 1 218 ? -6.628 4.490 -3.306 1.00 94.69 218 ASP A N 1
ATOM 1684 C CA . ASP A 1 218 ? -5.757 3.320 -3.226 1.00 94.69 218 ASP A CA 1
ATOM 1685 C C . ASP A 1 218 ? -6.551 2.019 -3.102 1.00 94.69 218 ASP A C 1
ATOM 1687 O O . ASP A 1 218 ? -6.184 0.994 -3.685 1.00 94.69 218 ASP A O 1
ATOM 1691 N N . GLU A 1 219 ? -7.706 2.076 -2.435 1.00 95.81 219 GLU A N 1
ATOM 1692 C CA . GLU A 1 219 ? -8.632 0.954 -2.300 1.00 95.81 219 GLU A CA 1
ATOM 1693 C C . GLU A 1 219 ? -9.133 0.485 -3.663 1.00 95.81 219 GLU A C 1
ATOM 1695 O O . GLU A 1 219 ? -9.351 -0.707 -3.849 1.00 95.81 219 GLU A O 1
ATOM 1700 N N . ILE A 1 220 ? -9.281 1.388 -4.639 1.00 94.06 220 ILE A N 1
ATOM 1701 C CA . ILE A 1 220 ? -9.724 1.035 -5.991 1.00 94.06 220 ILE A CA 1
ATOM 1702 C C . ILE A 1 220 ? -8.649 0.227 -6.717 1.00 94.06 220 ILE A C 1
ATOM 1704 O O . ILE A 1 220 ? -8.981 -0.743 -7.393 1.00 94.06 220 ILE A O 1
ATOM 1708 N N . ALA A 1 221 ? -7.368 0.574 -6.569 1.00 93.88 221 ALA A N 1
ATOM 1709 C CA . ALA A 1 221 ? -6.285 -0.196 -7.181 1.00 93.88 221 ALA A CA 1
ATOM 1710 C C . ALA A 1 221 ? -6.171 -1.595 -6.564 1.00 93.88 221 ALA A C 1
ATOM 1712 O O . ALA A 1 221 ? -6.032 -2.576 -7.295 1.00 93.88 221 ALA A O 1
ATOM 1713 N N . VAL A 1 222 ? -6.304 -1.701 -5.238 1.00 96.75 222 VAL A N 1
ATOM 1714 C CA . VAL A 1 222 ? -6.378 -3.001 -4.559 1.00 96.75 222 VAL A CA 1
ATOM 1715 C C . VAL A 1 222 ? -7.607 -3.786 -5.023 1.00 96.75 222 VAL A C 1
ATOM 1717 O O . VAL A 1 222 ? -7.476 -4.941 -5.414 1.00 96.75 222 VAL A O 1
ATOM 1720 N N . ALA A 1 223 ? -8.785 -3.165 -5.083 1.00 96.00 223 ALA A N 1
ATOM 1721 C CA . ALA A 1 223 ? -10.008 -3.829 -5.525 1.00 96.00 223 ALA A CA 1
ATOM 1722 C C . ALA A 1 223 ? -9.924 -4.312 -6.989 1.00 96.00 223 ALA A C 1
ATOM 1724 O O . ALA A 1 223 ? -10.365 -5.417 -7.289 1.00 96.00 223 ALA A O 1
ATOM 1725 N N . VAL A 1 224 ? -9.298 -3.547 -7.893 1.00 94.56 224 VAL A N 1
ATOM 1726 C CA . VAL A 1 224 ? -9.023 -3.965 -9.286 1.00 94.56 224 VAL A CA 1
ATOM 1727 C C . VAL A 1 224 ? -8.026 -5.128 -9.359 1.00 94.56 224 VAL A C 1
ATOM 1729 O O . VAL A 1 224 ? -8.093 -5.952 -10.276 1.00 94.56 224 VAL A O 1
ATOM 1732 N N . ALA A 1 225 ? -7.074 -5.204 -8.428 1.00 94.56 225 ALA A N 1
ATOM 1733 C CA . ALA A 1 225 ? -6.162 -6.339 -8.345 1.00 94.56 225 ALA A CA 1
ATOM 1734 C C . ALA A 1 225 ? -6.880 -7.616 -7.881 1.00 94.56 225 ALA A C 1
ATOM 1736 O O . ALA A 1 225 ? -6.567 -8.689 -8.389 1.00 94.56 225 ALA A O 1
ATOM 1737 N N . ILE A 1 226 ? -7.858 -7.482 -6.979 1.00 95.50 226 ILE A N 1
ATOM 1738 C CA . ILE A 1 226 ? -8.692 -8.581 -6.473 1.00 95.50 226 ILE A CA 1
ATOM 1739 C C . ILE A 1 226 ? -9.662 -9.079 -7.550 1.00 95.50 226 ILE A C 1
ATOM 1741 O O . ILE A 1 226 ? -9.652 -10.258 -7.894 1.00 95.50 226 ILE A O 1
ATOM 1745 N N . ASP A 1 227 ? -10.499 -8.188 -8.085 1.00 93.94 227 ASP A N 1
ATOM 1746 C CA . ASP A 1 227 ? -11.460 -8.516 -9.136 1.00 93.94 227 ASP A CA 1
ATOM 1747 C C . ASP A 1 227 ? -11.702 -7.315 -10.058 1.00 93.94 227 ASP A C 1
ATOM 1749 O O . ASP A 1 227 ? -12.568 -6.459 -9.853 1.00 93.94 227 ASP A O 1
ATOM 1753 N N . GLU A 1 228 ? -10.927 -7.274 -11.137 1.00 89.94 228 GLU A N 1
ATOM 1754 C CA . GLU A 1 228 ? -11.053 -6.246 -12.165 1.00 89.94 228 GLU A CA 1
ATOM 1755 C C . GLU A 1 228 ? -12.431 -6.241 -12.835 1.00 89.94 228 GLU A C 1
ATOM 1757 O O . GLU A 1 228 ? -12.923 -5.169 -13.174 1.00 89.94 228 GLU A O 1
ATOM 1762 N N . LYS A 1 229 ? -13.082 -7.398 -13.013 1.00 89.19 229 LYS A N 1
ATOM 1763 C CA . LYS A 1 229 ? -14.351 -7.478 -13.757 1.00 89.19 229 LYS A CA 1
ATOM 1764 C C . LYS A 1 229 ? -15.499 -6.832 -12.992 1.00 89.19 229 LYS A C 1
ATOM 1766 O O . LYS A 1 229 ? -16.422 -6.307 -13.609 1.00 89.19 229 LYS A O 1
ATOM 1771 N N . VAL A 1 230 ? -15.441 -6.882 -11.663 1.00 89.31 230 VAL A N 1
ATOM 1772 C CA . VAL A 1 230 ? -16.434 -6.254 -10.787 1.00 89.31 230 VAL A CA 1
ATOM 1773 C C . VAL A 1 230 ? -16.192 -4.748 -10.668 1.00 89.31 230 VAL A C 1
ATOM 1775 O O . VAL A 1 230 ? -17.147 -3.972 -10.656 1.00 89.31 230 VAL A O 1
ATOM 1778 N N . VAL A 1 231 ? -14.928 -4.320 -10.596 1.00 88.62 231 VAL A N 1
ATOM 1779 C CA . VAL A 1 231 ? -14.576 -2.925 -10.280 1.00 88.62 231 VAL A CA 1
ATOM 1780 C C . VAL A 1 231 ? -14.429 -2.054 -11.532 1.00 88.62 231 VAL A C 1
ATOM 1782 O O . VAL A 1 231 ? -14.917 -0.921 -11.571 1.00 88.62 231 VAL A O 1
ATOM 1785 N N . ALA A 1 232 ? -13.765 -2.554 -12.576 1.00 85.94 232 ALA A N 1
ATOM 1786 C CA . ALA A 1 232 ? -13.471 -1.796 -13.787 1.00 85.94 232 ALA A CA 1
ATOM 1787 C C . ALA A 1 232 ? -14.621 -1.900 -14.800 1.00 85.94 232 ALA A C 1
ATOM 1789 O O . ALA A 1 232 ? -14.660 -2.771 -15.664 1.00 85.94 232 ALA A O 1
ATOM 1790 N N . THR A 1 233 ? -15.558 -0.953 -14.732 1.00 85.44 233 THR A N 1
ATOM 1791 C CA . THR A 1 233 ? -16.717 -0.910 -15.649 1.00 85.44 233 THR A CA 1
ATOM 1792 C C . THR A 1 233 ? -16.358 -0.523 -17.086 1.00 85.44 233 THR A C 1
ATOM 1794 O O . THR A 1 233 ? -17.107 -0.828 -18.016 1.00 85.44 233 THR A O 1
ATOM 1797 N N . LYS A 1 234 ? -15.232 0.174 -17.282 1.00 85.69 234 LYS A N 1
ATOM 1798 C CA . LYS A 1 234 ? -14.668 0.529 -18.590 1.00 85.69 234 LYS A CA 1
ATOM 1799 C C . LYS A 1 234 ? -13.149 0.531 -18.510 1.00 85.69 234 LYS A C 1
ATOM 1801 O O . LYS A 1 234 ? -12.581 1.153 -17.615 1.00 85.69 234 LYS A O 1
ATOM 1806 N N . THR A 1 235 ? -12.512 -0.085 -19.495 1.00 85.12 235 THR A N 1
ATOM 1807 C CA . THR A 1 235 ? -11.058 -0.099 -19.670 1.00 85.12 235 THR A CA 1
ATOM 1808 C C . THR A 1 235 ? -10.700 0.379 -21.076 1.00 85.12 235 THR A C 1
ATOM 1810 O O . THR A 1 235 ? -11.537 0.391 -21.983 1.00 85.12 235 THR A O 1
ATOM 1813 N N . MET A 1 236 ? -9.469 0.855 -21.250 1.00 84.69 236 MET A N 1
ATOM 1814 C CA . MET A 1 236 ? -8.949 1.275 -22.547 1.00 84.69 236 MET A CA 1
ATOM 1815 C C . MET A 1 236 ? -7.455 0.986 -22.612 1.00 84.69 236 MET A C 1
ATOM 1817 O O . MET A 1 236 ? -6.700 1.437 -21.751 1.00 84.69 236 MET A O 1
ATOM 1821 N N . ASP A 1 237 ? -7.041 0.318 -23.683 1.00 83.88 237 ASP A N 1
ATOM 1822 C CA . ASP A 1 237 ? -5.637 0.025 -23.935 1.00 83.88 237 ASP A CA 1
ATOM 1823 C C . ASP A 1 237 ? -4.964 1.187 -24.666 1.00 83.88 237 ASP A C 1
ATOM 1825 O O . ASP A 1 237 ? -5.392 1.620 -25.742 1.00 83.88 237 ASP A O 1
ATOM 1829 N N . LEU A 1 238 ? -3.883 1.694 -24.073 1.00 81.56 238 LEU A N 1
ATOM 1830 C CA . LEU A 1 238 ? -3.099 2.809 -24.591 1.00 81.56 238 LEU A CA 1
ATOM 1831 C C . LEU A 1 238 ? -1.618 2.439 -24.658 1.00 81.56 238 LEU A C 1
ATOM 1833 O O . LEU A 1 238 ? -1.094 1.763 -23.775 1.00 81.56 238 LEU A O 1
ATOM 1837 N N . ARG A 1 239 ? -0.909 2.961 -25.666 1.00 83.00 239 ARG A N 1
ATOM 1838 C CA . ARG A 1 239 ? 0.559 2.988 -25.646 1.00 83.00 239 ARG A CA 1
ATOM 1839 C C . ARG A 1 239 ? 1.000 4.238 -24.903 1.00 83.00 239 ARG A C 1
ATOM 1841 O O . ARG A 1 239 ? 0.674 5.341 -25.342 1.00 83.00 239 ARG A O 1
ATOM 1848 N N . LEU A 1 240 ? 1.707 4.051 -23.793 1.00 82.75 240 LEU A N 1
ATOM 1849 C CA . LEU A 1 240 ? 2.110 5.119 -22.882 1.00 82.75 240 LEU A CA 1
ATOM 1850 C C . LEU A 1 240 ? 3.624 5.358 -22.940 1.00 82.75 240 LEU A C 1
ATOM 1852 O O . LEU A 1 240 ? 4.411 4.419 -23.032 1.00 82.75 240 LEU A O 1
ATOM 1856 N N . GLY A 1 241 ? 4.014 6.621 -22.822 1.00 82.75 241 GLY A N 1
ATOM 1857 C CA . GLY A 1 241 ? 5.343 7.080 -22.439 1.00 82.75 241 GLY A CA 1
ATOM 1858 C C . GLY A 1 241 ? 5.243 8.002 -21.222 1.00 82.75 241 GLY A C 1
ATOM 1859 O O . GLY A 1 241 ? 4.158 8.466 -20.867 1.00 82.75 241 GLY A O 1
ATOM 1860 N N . VAL A 1 242 ? 6.377 8.273 -20.580 1.00 83.44 242 VAL A N 1
ATOM 1861 C CA . VAL A 1 242 ? 6.472 9.228 -19.468 1.00 83.44 242 VAL A CA 1
ATOM 1862 C C . VAL A 1 242 ? 7.403 10.350 -19.898 1.00 83.44 242 VAL A C 1
ATOM 1864 O O . VAL A 1 242 ? 8.559 10.097 -20.235 1.00 83.44 242 VAL A O 1
ATOM 1867 N N . GLU A 1 243 ? 6.903 11.583 -19.898 1.00 82.06 243 GLU A N 1
ATOM 1868 C CA . GLU A 1 243 ? 7.735 12.761 -20.138 1.00 82.06 243 GLU A CA 1
ATOM 1869 C C . GLU A 1 243 ? 8.663 12.969 -18.935 1.00 82.06 243 GLU A C 1
ATOM 1871 O O . GLU A 1 243 ? 8.211 12.935 -17.797 1.00 82.06 243 GLU A O 1
ATOM 1876 N N . VAL A 1 244 ? 9.961 13.183 -19.145 1.00 79.06 244 VAL A N 1
ATOM 1877 C CA . VAL A 1 244 ? 10.940 13.313 -18.045 1.00 79.06 244 VAL A CA 1
ATOM 1878 C C . VAL A 1 244 ? 11.742 14.610 -18.097 1.00 79.06 244 VAL A C 1
ATOM 1880 O O . VAL A 1 244 ? 12.220 15.061 -17.057 1.00 79.06 244 VAL A O 1
ATOM 1883 N N . ALA A 1 245 ? 11.843 15.243 -19.264 1.00 80.19 245 ALA A N 1
ATOM 1884 C CA . ALA A 1 245 ? 12.651 16.432 -19.515 1.00 80.19 245 ALA A CA 1
ATOM 1885 C C . ALA A 1 245 ? 11.830 17.733 -19.520 1.00 80.19 245 ALA A C 1
ATOM 1887 O O . ALA A 1 245 ? 12.382 18.817 -19.325 1.00 80.19 245 ALA A O 1
ATOM 1888 N N . GLY A 1 246 ? 10.516 17.649 -19.732 1.00 73.25 246 GLY A N 1
ATOM 1889 C CA . GLY A 1 246 ? 9.642 18.814 -19.819 1.00 73.25 246 GLY A CA 1
ATOM 1890 C C . GLY A 1 246 ? 9.632 19.657 -18.540 1.00 73.25 246 GLY A C 1
ATOM 1891 O O . GLY A 1 246 ? 9.243 19.186 -17.476 1.00 73.25 246 GLY A O 1
ATOM 1892 N N . GLN A 1 247 ? 9.969 20.946 -18.632 1.00 70.38 247 GLN A N 1
ATOM 1893 C CA . GLN A 1 247 ? 9.981 21.849 -17.466 1.00 70.38 247 GLN A CA 1
ATOM 1894 C C . GLN A 1 247 ? 8.624 21.923 -16.755 1.00 70.38 247 GLN A C 1
ATOM 1896 O O . GLN A 1 247 ? 8.554 21.987 -15.527 1.00 70.38 247 GLN A O 1
ATOM 1901 N N . MET A 1 248 ? 7.546 21.906 -17.541 1.00 68.00 248 MET A N 1
ATOM 1902 C CA . MET A 1 248 ? 6.181 21.932 -17.033 1.00 68.00 248 MET A CA 1
ATOM 1903 C C . MET A 1 248 ? 5.531 20.559 -17.048 1.00 68.00 248 MET A C 1
ATOM 1905 O O . MET A 1 248 ? 4.677 20.347 -16.208 1.00 68.00 248 MET A O 1
ATOM 1909 N N . THR A 1 249 ? 5.921 19.639 -17.928 1.00 67.44 249 THR A N 1
ATOM 1910 C CA . THR A 1 249 ? 5.230 18.360 -18.188 1.00 67.44 249 THR A CA 1
ATOM 1911 C C . THR A 1 249 ? 5.965 17.128 -17.660 1.00 67.44 249 THR A C 1
ATOM 1913 O O . THR A 1 249 ? 5.474 16.016 -17.820 1.00 67.44 249 THR A O 1
ATOM 1916 N N . SER A 1 250 ? 7.121 17.295 -17.007 1.00 67.06 250 SER A N 1
ATOM 1917 C CA . SER A 1 250 ? 7.857 16.176 -16.408 1.00 67.06 250 SER A CA 1
ATOM 1918 C C . SER A 1 250 ? 6.951 15.371 -15.463 1.00 67.06 250 SER A C 1
ATOM 1920 O O . SER A 1 250 ? 6.275 15.937 -14.596 1.00 67.06 250 SER A O 1
ATOM 1922 N N . PHE A 1 251 ? 6.978 14.055 -15.662 1.00 72.12 251 PHE A N 1
ATOM 1923 C CA . PHE A 1 251 ? 6.178 12.983 -15.069 1.00 72.12 251 PHE A CA 1
ATOM 1924 C C . PHE A 1 251 ? 4.713 12.874 -15.531 1.00 72.12 251 PHE A C 1
ATOM 1926 O O . PHE A 1 251 ? 3.972 12.054 -14.985 1.00 72.12 251 PHE A O 1
ATOM 1933 N N . ASP A 1 252 ? 4.287 13.630 -16.550 1.00 70.62 252 ASP A N 1
ATOM 1934 C CA . ASP A 1 252 ? 2.989 13.401 -17.196 1.00 70.62 252 ASP A CA 1
ATOM 1935 C C . ASP A 1 252 ? 3.039 12.157 -18.104 1.00 70.62 252 ASP A C 1
ATOM 1937 O O . ASP A 1 252 ? 4.059 11.856 -18.737 1.00 70.62 252 ASP A O 1
ATOM 1941 N N . LEU A 1 253 ? 1.911 11.440 -18.189 1.00 74.62 253 LEU A N 1
ATOM 1942 C CA . LEU A 1 253 ? 1.744 10.380 -19.180 1.00 74.62 253 LEU A CA 1
ATOM 1943 C C . LEU A 1 253 ? 1.500 11.005 -20.554 1.00 74.62 253 LEU A C 1
ATOM 1945 O O . LEU A 1 253 ? 0.605 11.834 -20.725 1.00 74.62 253 LEU A O 1
ATOM 1949 N N . VAL A 1 254 ? 2.253 10.542 -21.543 1.00 77.12 254 VAL A N 1
ATOM 1950 C CA . VAL A 1 254 ? 2.038 10.838 -22.962 1.00 77.12 254 VAL A CA 1
ATOM 1951 C C . VAL A 1 254 ? 1.527 9.565 -23.615 1.00 77.12 254 VAL A C 1
ATOM 1953 O O . VAL A 1 254 ? 2.022 8.482 -23.312 1.00 77.12 254 VAL A O 1
ATOM 1956 N N . TRP A 1 255 ? 0.527 9.651 -24.489 1.00 74.75 255 TRP A N 1
ATOM 1957 C CA . TRP A 1 255 ? -0.058 8.454 -25.085 1.00 74.75 255 TRP A CA 1
ATOM 1958 C C . TRP A 1 255 ? -0.473 8.643 -26.537 1.00 74.75 255 TRP A C 1
ATOM 1960 O O . TRP A 1 255 ? -0.774 9.751 -26.975 1.00 74.75 255 TRP A O 1
ATOM 1970 N N . LYS A 1 256 ? -0.515 7.525 -27.271 1.00 67.81 256 LYS A N 1
ATOM 1971 C CA . LYS A 1 256 ? -1.106 7.422 -28.612 1.00 67.81 256 LYS A CA 1
ATOM 1972 C C . LYS A 1 256 ? -2.151 6.304 -28.619 1.00 67.81 256 LYS A C 1
ATOM 1974 O O . LYS A 1 256 ? -1.951 5.258 -27.993 1.00 67.81 256 LYS A O 1
ATOM 1979 N N . ARG A 1 257 ? -3.281 6.521 -29.302 1.00 54.66 257 ARG A N 1
ATOM 1980 C CA . ARG A 1 257 ? -4.355 5.521 -29.414 1.00 54.66 257 ARG A CA 1
ATOM 1981 C C . ARG A 1 257 ? -3.857 4.338 -30.249 1.00 54.66 257 ARG A C 1
ATOM 1983 O O . ARG A 1 257 ? -3.321 4.539 -31.335 1.00 54.66 257 ARG A O 1
ATOM 1990 N N . ALA A 1 258 ? -4.041 3.113 -29.756 1.00 52.75 258 ALA A N 1
ATOM 1991 C CA . ALA A 1 258 ? -3.454 1.905 -30.349 1.00 52.75 258 ALA A CA 1
ATOM 1992 C C . ALA A 1 258 ? -3.908 1.596 -31.798 1.00 52.75 258 ALA A C 1
ATOM 1994 O O . ALA A 1 258 ? -3.255 0.806 -32.471 1.00 52.75 258 ALA A O 1
ATOM 1995 N N . TRP A 1 259 ? -4.978 2.237 -32.288 1.00 43.56 259 TRP A N 1
ATOM 1996 C CA . TRP A 1 259 ? -5.583 1.993 -33.606 1.00 43.56 259 TRP A CA 1
ATOM 1997 C C . TRP A 1 259 ? -5.190 3.005 -34.700 1.00 43.56 259 TRP A C 1
ATOM 1999 O O . TRP A 1 259 ? -5.573 2.834 -35.849 1.00 43.56 259 TRP A O 1
ATOM 2009 N N . GLU A 1 260 ? -4.385 4.027 -34.387 1.00 43.53 260 GLU A N 1
ATOM 2010 C CA . GLU A 1 260 ? -3.860 4.997 -35.371 1.00 43.53 260 GLU A CA 1
ATOM 2011 C C . GLU A 1 260 ? -2.430 4.643 -35.822 1.00 43.53 260 GLU A C 1
ATOM 2013 O O . GLU A 1 260 ? -1.543 5.497 -35.950 1.00 43.53 260 GLU A O 1
ATOM 2018 N N . CYS A 1 261 ? -2.185 3.350 -36.030 1.00 40.28 261 CYS A N 1
ATOM 2019 C CA . CYS A 1 261 ? -1.051 2.871 -36.810 1.00 40.28 261 CYS A CA 1
ATOM 2020 C C . CYS A 1 261 ? -1.521 2.668 -38.255 1.00 40.28 261 CYS A C 1
ATOM 2022 O O . CYS A 1 261 ? -1.716 1.544 -38.702 1.00 40.28 261 CYS A O 1
ATOM 2024 N N . GLY A 1 262 ? -1.677 3.776 -38.986 1.00 40.78 262 GLY A N 1
ATOM 2025 C CA . GLY A 1 262 ? -1.213 3.756 -40.371 1.00 40.78 262 GLY A CA 1
ATOM 2026 C C . GLY A 1 262 ? 0.279 3.428 -40.340 1.00 40.78 262 GLY A C 1
ATOM 2027 O O . GLY A 1 262 ? 0.970 3.826 -39.394 1.00 40.78 262 GLY A O 1
ATOM 2028 N N . THR A 1 263 ? 0.735 2.632 -41.300 1.00 37.56 263 THR A N 1
ATOM 2029 C CA . THR A 1 263 ? 2.151 2.354 -41.527 1.00 37.56 263 THR A CA 1
ATOM 2030 C C . THR A 1 263 ? 2.941 3.654 -41.398 1.00 37.56 263 THR A C 1
ATOM 2032 O O . THR A 1 263 ? 2.732 4.605 -42.146 1.00 37.56 263 THR A O 1
ATOM 2035 N N . LEU A 1 264 ? 3.806 3.728 -40.386 1.00 37.69 264 LEU A N 1
ATOM 2036 C CA . LEU A 1 264 ? 4.953 4.616 -40.470 1.00 37.69 264 LEU A CA 1
ATOM 2037 C C . LEU A 1 264 ? 5.945 3.855 -41.343 1.00 37.69 264 LEU A C 1
ATOM 2039 O O . LEU A 1 264 ? 6.748 3.077 -40.833 1.00 37.69 264 LEU A O 1
ATOM 2043 N N . ASP A 1 265 ? 5.749 3.983 -42.653 1.00 37.00 265 ASP A N 1
ATOM 2044 C CA . ASP A 1 265 ? 6.832 3.798 -43.603 1.00 37.00 265 ASP A CA 1
ATOM 2045 C C . ASP A 1 265 ? 7.774 5.005 -43.459 1.00 37.00 265 ASP A C 1
ATOM 2047 O O . ASP A 1 265 ? 7.314 6.150 -43.477 1.00 37.00 265 ASP A O 1
ATOM 2051 N N . GLU A 1 266 ? 9.058 4.663 -43.308 1.00 33.84 266 GLU A N 1
ATOM 2052 C CA . GLU A 1 266 ? 10.293 5.479 -43.299 1.00 33.84 266 GLU A CA 1
ATOM 2053 C C . GLU A 1 266 ? 10.593 6.371 -42.078 1.00 33.84 266 GLU A C 1
ATOM 2055 O O . GLU A 1 266 ? 9.993 7.454 -41.893 1.00 33.84 266 GLU A O 1
#

Nearest PDB structures (foldseek):
  5mj7-assembly1_B-2  TM=9.269E-01  e=3.033E-25  Caenorhabditis elegans
  5mj7-assembly1_A-2  TM=9.295E-01  e=3.962E-24  Caenorhabditis elegans
  8oib-assembly1_B  TM=6.974E-01  e=9.078E-09  Trichomonas vaginalis
  8oib-assembly1_A  TM=6.631E-01  e=2.417E-08  Trichomonas vaginalis
  8oib-assembly1_C  TM=6.379E-01  e=3.943E-08  Trichomonas vaginalis

pLDDT: mean 85.5, std 18.64, range [29.75, 98.88]

Secondary structure (DSSP, 8-state):
----HHHHHHHHHHHH-TT-----EEE--SSS-HHHHHHHHHHHHHHTT-SSPPPEEE--SS-SSSPPP----BTBSSSS-S-TTSSSPP-GGGGT-SBSS-HHHHHHHHHHHSSSPEEEEES-THHHHHHHHH-TTHHHH-SEEEEE---SS---S-SSS---------SSGGGTTTT--TTGGGGSSSHHHHHHHHHHHHHHHHHHTTT-----SHHHHHHHHH-HHHH-S----EEEEE--S-TTTTT-EEEEETT-------

Sequence (266 aa):
TDGVSDDMRAISLAIQHPNVELIAITTVHGCVKVEQATANVARAQRANSVEKSIPIYMGASEALLRRPFVLNPFFGIDGIGDRPDLFPEVSSKDFTVHESESAALALIRLTAEHDDVTLVCIGPLTNVALAHKLDRNFAKRLRKLVILGGNYFGKRKNEGRARVPRHGYYSFVYVHEKLVDFEAHLKMNTPLASFLAMATHIGNGVMAKSGRQYGYCDEIAVAVAIDEKVVATKTMDLRLGVEVAGQMTSFDLVWKRAWECGTLDE